Protein AF-A0A4D4N513-F1 (afdb_monomer)

Organism: Streptomyces avermitilis (NCBI:txid33903)

Radius of gyration: 23.72 Å; Cα contacts (8 Å, |Δi|>4): 296; chains: 1; bounding box: 70×49×82 Å

Structure (mmCIF, N/CA/C/O backbone):
data_AF-A0A4D4N513-F1
#
_entry.id   AF-A0A4D4N513-F1
#
loop_
_atom_site.group_PDB
_atom_site.id
_atom_site.type_symbol
_atom_site.label_atom_id
_atom_site.label_alt_id
_atom_site.label_comp_id
_atom_site.label_asym_id
_atom_site.label_entity_id
_atom_site.label_seq_id
_atom_site.pdbx_PDB_ins_code
_atom_site.Cartn_x
_atom_site.Cartn_y
_atom_site.Cartn_z
_atom_site.occupancy
_atom_site.B_iso_or_equiv
_atom_site.auth_seq_id
_atom_site.auth_comp_id
_atom_site.auth_asym_id
_atom_site.auth_atom_id
_atom_site.pdbx_PDB_model_num
ATOM 1 N N . MET A 1 1 ? 12.713 11.575 -14.117 1.00 61.62 1 MET A N 1
ATOM 2 C CA . MET A 1 1 ? 11.551 11.572 -15.027 1.00 61.62 1 MET A CA 1
ATOM 3 C C . MET A 1 1 ? 10.649 10.422 -14.621 1.00 61.62 1 MET A C 1
ATOM 5 O O . MET A 1 1 ? 11.176 9.344 -14.375 1.00 61.62 1 MET A O 1
ATOM 9 N N . HIS A 1 2 ? 9.343 10.652 -14.487 1.00 69.00 2 HIS A N 1
ATOM 10 C CA . HIS A 1 2 ? 8.365 9.600 -14.200 1.00 69.00 2 HIS A CA 1
ATOM 11 C C . HIS A 1 2 ? 7.423 9.494 -15.403 1.00 69.00 2 HIS A C 1
ATOM 13 O O . HIS A 1 2 ? 6.845 10.519 -15.763 1.00 69.00 2 HIS A O 1
ATOM 19 N N . PRO A 1 3 ? 7.273 8.313 -16.031 1.00 71.69 3 PRO A N 1
ATOM 20 C CA . PRO A 1 3 ? 6.358 8.159 -17.161 1.00 71.69 3 PRO A CA 1
ATOM 21 C C . PRO A 1 3 ? 4.890 8.338 -16.754 1.00 71.69 3 PRO A C 1
ATOM 23 O O . PRO A 1 3 ? 4.077 8.758 -17.566 1.00 71.69 3 PRO A O 1
ATOM 26 N N . THR A 1 4 ? 4.565 8.085 -15.482 1.00 72.88 4 THR A N 1
ATOM 27 C CA . THR A 1 4 ? 3.238 8.307 -14.904 1.00 72.88 4 THR A CA 1
ATOM 28 C C . THR A 1 4 ? 3.279 9.420 -13.855 1.00 72.88 4 THR A C 1
ATOM 30 O O . THR A 1 4 ? 4.182 9.489 -13.020 1.00 72.88 4 THR A O 1
ATOM 33 N N . SER A 1 5 ? 2.281 10.309 -13.875 1.00 73.12 5 SER A N 1
ATOM 34 C CA . SER A 1 5 ? 2.049 11.309 -12.816 1.00 73.12 5 SER A CA 1
ATOM 35 C C . SER A 1 5 ? 0.962 10.892 -11.822 1.00 73.12 5 SER A C 1
ATOM 37 O O . SER A 1 5 ? 0.866 11.474 -10.735 1.00 73.12 5 SER A O 1
ATOM 39 N N . GLU A 1 6 ? 0.153 9.907 -12.217 1.00 78.31 6 GLU A N 1
ATOM 40 C CA . GLU A 1 6 ? -0.975 9.354 -11.471 1.00 78.31 6 GLU A CA 1
ATOM 41 C C . GLU A 1 6 ? -0.554 8.146 -10.623 1.00 78.31 6 GLU A C 1
ATOM 43 O O . GLU A 1 6 ? 0.308 7.373 -11.051 1.00 78.31 6 GLU A O 1
ATOM 48 N N . PRO A 1 7 ? -1.202 7.916 -9.465 1.00 78.38 7 PRO A N 1
ATOM 49 C CA . PRO A 1 7 ? -0.880 6.820 -8.558 1.00 78.38 7 PRO A CA 1
ATOM 50 C C . PRO A 1 7 ? -1.462 5.495 -9.079 1.00 78.38 7 PRO A C 1
ATOM 52 O O . PRO A 1 7 ? -2.389 4.932 -8.496 1.00 78.38 7 PRO A O 1
ATOM 55 N N . ARG A 1 8 ? -0.928 5.002 -10.200 1.00 86.62 8 ARG A N 1
ATOM 56 C CA . ARG A 1 8 ? -1.271 3.713 -10.819 1.00 86.62 8 ARG A CA 1
ATOM 57 C C . ARG A 1 8 ? -0.030 2.977 -11.317 1.00 86.62 8 ARG A C 1
ATOM 59 O O . ARG A 1 8 ? 1.062 3.537 -11.362 1.00 86.62 8 ARG A O 1
ATOM 66 N N . LEU A 1 9 ? -0.222 1.718 -11.702 1.00 87.38 9 LEU A N 1
ATOM 67 C CA . LEU A 1 9 ? 0.816 0.937 -12.365 1.00 87.38 9 LEU A CA 1
ATOM 68 C C . LEU A 1 9 ? 1.189 1.569 -13.712 1.00 87.38 9 LEU A C 1
ATOM 70 O O . LEU A 1 9 ? 0.326 2.078 -14.435 1.00 87.38 9 LEU A O 1
ATOM 74 N N . LEU A 1 10 ? 2.488 1.522 -14.001 1.00 90.44 10 LEU A N 1
ATOM 75 C CA . LEU A 1 10 ? 3.066 1.852 -15.296 1.00 90.44 10 LEU A CA 1
ATOM 76 C C . LEU A 1 10 ? 2.712 0.754 -16.300 1.00 90.44 10 LEU A C 1
ATOM 78 O O . LEU A 1 10 ? 2.885 -0.427 -15.985 1.00 90.44 10 LEU A O 1
ATOM 82 N N . ASP A 1 11 ? 2.258 1.136 -17.491 1.00 91.62 11 ASP A N 1
ATOM 83 C CA . ASP A 1 11 ? 1.985 0.186 -18.567 1.00 91.62 11 ASP A CA 1
ATOM 84 C C . ASP A 1 11 ? 3.122 0.107 -19.604 1.00 91.62 11 ASP A C 1
ATOM 86 O O . ASP A 1 11 ? 4.044 0.926 -19.644 1.00 91.62 11 ASP A O 1
ATOM 90 N N . ALA A 1 12 ? 3.099 -0.949 -20.420 1.00 93.94 12 ALA A N 1
ATOM 91 C CA . ALA A 1 12 ? 4.147 -1.210 -21.402 1.00 93.94 12 ALA A CA 1
ATOM 92 C C . ALA A 1 12 ? 4.140 -0.201 -22.563 1.00 93.94 12 ALA A C 1
ATOM 94 O O . ALA A 1 12 ? 5.200 0.113 -23.105 1.00 93.94 12 ALA A O 1
ATOM 95 N N . ASP A 1 13 ? 2.973 0.317 -22.944 1.00 93.75 13 ASP A N 1
ATOM 96 C CA . ASP A 1 13 ? 2.854 1.252 -24.061 1.00 93.75 13 ASP A CA 1
ATOM 97 C C . ASP A 1 13 ? 3.362 2.641 -23.669 1.00 93.75 13 ASP A C 1
ATOM 99 O O . ASP A 1 13 ? 4.022 3.289 -24.481 1.00 93.75 13 ASP A O 1
ATOM 103 N N . GLU A 1 14 ? 3.175 3.056 -22.418 1.00 92.75 14 GLU A N 1
ATOM 104 C CA . GLU A 1 14 ? 3.805 4.244 -21.839 1.00 92.75 14 GLU A CA 1
ATOM 105 C C . GLU A 1 14 ? 5.327 4.148 -21.891 1.00 92.75 14 GLU A C 1
ATOM 107 O O . GLU A 1 14 ? 5.991 5.113 -22.262 1.00 92.75 14 GLU A O 1
ATOM 112 N N . VAL A 1 15 ? 5.897 2.978 -21.588 1.00 94.00 15 VAL A N 1
ATOM 113 C CA . VAL A 1 15 ? 7.344 2.758 -21.709 1.00 94.00 15 VAL A CA 1
ATOM 114 C C . VAL A 1 15 ? 7.787 2.830 -23.166 1.00 94.00 15 VAL A C 1
ATOM 116 O O . VAL A 1 15 ? 8.784 3.490 -23.451 1.00 94.00 15 VAL A O 1
ATOM 119 N N . ARG A 1 16 ? 7.062 2.211 -24.107 1.00 93.62 16 ARG A N 1
ATOM 120 C CA . ARG A 1 16 ? 7.403 2.251 -25.543 1.00 93.62 16 ARG A CA 1
ATOM 121 C C . ARG A 1 16 ? 7.359 3.655 -26.124 1.00 93.62 16 ARG A C 1
ATOM 123 O O . ARG A 1 16 ? 8.258 4.024 -26.871 1.00 93.62 16 ARG A O 1
ATOM 130 N N . HIS A 1 17 ? 6.351 4.435 -25.752 1.00 92.00 17 HIS A N 1
ATOM 131 C CA . HIS A 1 17 ? 6.075 5.740 -26.349 1.00 92.00 17 HIS A CA 1
ATOM 132 C C . HIS A 1 17 ? 6.566 6.918 -25.500 1.00 92.00 17 HIS A C 1
ATOM 134 O O . HIS A 1 17 ? 6.299 8.064 -25.850 1.00 92.00 17 HIS A O 1
ATOM 140 N N . PHE A 1 18 ? 7.305 6.669 -24.411 1.00 92.69 18 PHE A N 1
ATOM 141 C CA . PHE A 1 18 ? 7.893 7.737 -23.606 1.00 92.69 18 PHE A CA 1
ATOM 142 C C . PHE A 1 18 ? 8.824 8.613 -24.457 1.00 92.69 18 PHE A C 1
ATOM 144 O O . PHE A 1 18 ? 9.759 8.097 -25.079 1.00 92.69 18 PHE A O 1
ATOM 151 N N . GLU A 1 19 ? 8.558 9.918 -24.486 1.00 89.31 19 GLU A N 1
ATOM 152 C CA . GLU A 1 19 ? 9.153 10.856 -25.449 1.00 89.31 19 GLU A CA 1
ATOM 153 C C . GLU A 1 19 ? 10.672 11.004 -25.291 1.00 89.31 19 GLU A C 1
ATOM 155 O O . GLU A 1 19 ? 11.395 11.134 -26.278 1.00 89.31 19 GLU A O 1
ATOM 160 N N . GLU A 1 20 ? 11.176 10.951 -24.056 1.00 88.44 20 GLU A N 1
ATOM 161 C CA . GLU A 1 20 ? 12.595 11.154 -23.768 1.00 88.44 20 GLU A CA 1
ATOM 162 C C . GLU A 1 20 ? 13.390 9.834 -23.744 1.00 88.44 20 GLU A C 1
ATOM 164 O O . GLU A 1 20 ? 12.892 8.799 -23.286 1.00 88.44 20 GLU A O 1
ATOM 169 N N . PRO A 1 21 ? 14.658 9.833 -24.196 1.00 88.56 21 PRO A N 1
ATOM 170 C CA . PRO A 1 21 ? 15.533 8.673 -24.066 1.00 88.56 21 PRO A CA 1
ATOM 171 C C . PRO A 1 21 ? 15.930 8.432 -22.600 1.00 88.56 21 PR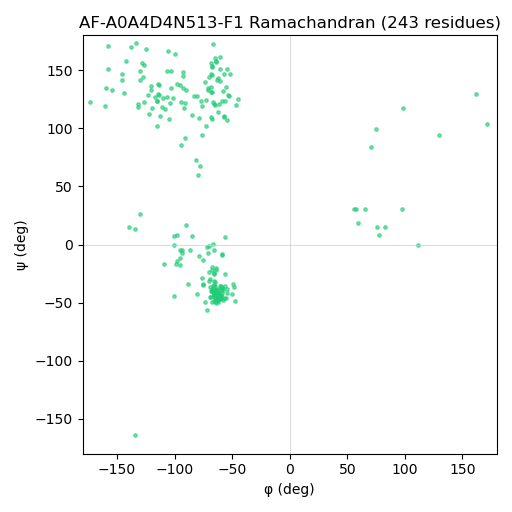O A C 1
ATOM 173 O O . PRO A 1 21 ? 16.185 9.368 -21.844 1.00 88.56 21 PRO A O 1
ATOM 176 N N . PHE A 1 22 ? 16.048 7.164 -22.201 1.00 92.00 22 PHE A N 1
ATOM 177 C CA . PHE A 1 22 ? 16.514 6.768 -20.869 1.00 92.00 22 PHE A CA 1
ATOM 178 C C . PHE A 1 22 ? 17.319 5.465 -20.935 1.00 92.00 22 PHE A C 1
ATOM 180 O O . PHE A 1 22 ? 17.023 4.598 -21.748 1.00 92.00 22 PHE A O 1
ATOM 187 N N . GLY A 1 23 ? 18.329 5.329 -20.067 1.00 92.56 23 GLY A N 1
ATOM 188 C CA . GLY A 1 23 ? 19.190 4.135 -20.006 1.00 92.56 23 GLY A CA 1
ATOM 189 C C . GLY A 1 23 ? 18.770 3.090 -18.967 1.00 92.56 23 GLY A C 1
ATOM 190 O O . GLY A 1 23 ? 19.186 1.939 -19.059 1.00 92.56 23 GLY A O 1
ATOM 191 N N . THR A 1 24 ? 17.935 3.468 -17.992 1.00 93.94 24 THR A N 1
ATOM 192 C CA . THR A 1 24 ? 17.438 2.561 -16.947 1.00 93.94 24 THR A CA 1
ATOM 193 C C . THR A 1 24 ? 15.992 2.894 -16.590 1.00 93.94 24 THR A C 1
ATOM 195 O O . THR A 1 24 ? 15.683 4.044 -16.279 1.00 93.94 24 THR A O 1
ATOM 198 N N . LEU A 1 25 ? 15.127 1.881 -16.570 1.00 92.62 25 LEU A N 1
ATOM 199 C CA . LEU A 1 25 ? 13.786 1.921 -15.996 1.00 92.62 25 LEU A CA 1
ATOM 200 C C . LEU A 1 25 ? 13.830 1.399 -14.553 1.00 92.62 25 LEU A C 1
ATOM 202 O O . LEU A 1 25 ? 14.246 0.267 -14.318 1.00 92.62 25 LEU A O 1
ATOM 206 N N . MET A 1 26 ? 13.384 2.204 -13.588 1.00 91.81 26 MET A N 1
ATOM 207 C CA . MET A 1 26 ? 13.245 1.786 -12.190 1.00 91.81 26 MET A CA 1
ATOM 208 C C . MET A 1 26 ? 11.783 1.462 -11.869 1.00 91.81 26 MET A C 1
ATOM 210 O O . MET A 1 26 ? 10.912 2.304 -12.077 1.00 91.81 26 MET A O 1
ATOM 214 N N . LEU A 1 27 ? 11.527 0.264 -11.344 1.00 88.81 27 LEU A N 1
ATOM 215 C CA . LEU A 1 27 ? 10.198 -0.225 -10.973 1.00 88.81 27 LEU A CA 1
ATOM 216 C C . LEU A 1 27 ? 10.152 -0.536 -9.477 1.00 88.81 27 LEU A C 1
ATOM 218 O O . LEU A 1 27 ? 10.864 -1.417 -9.002 1.00 88.81 27 LEU A O 1
ATOM 222 N N . GLU A 1 28 ? 9.299 0.165 -8.736 1.00 87.38 28 GLU A N 1
ATOM 223 C CA . GLU A 1 28 ? 9.013 -0.150 -7.335 1.00 87.38 28 GLU A CA 1
ATOM 224 C C . GLU A 1 28 ? 8.009 -1.308 -7.257 1.00 87.38 28 GLU A C 1
ATOM 226 O O . GLU A 1 28 ? 6.950 -1.244 -7.884 1.00 87.38 28 GLU A O 1
ATOM 231 N N . LEU A 1 29 ? 8.321 -2.359 -6.489 1.00 83.38 29 LEU A N 1
ATOM 232 C CA . LEU A 1 29 ? 7.455 -3.533 -6.345 1.00 83.38 29 LEU A CA 1
ATOM 233 C C . LEU A 1 29 ? 7.255 -3.941 -4.870 1.00 83.38 29 LEU A C 1
ATOM 235 O O . LEU A 1 29 ? 8.212 -4.362 -4.216 1.00 83.38 29 LEU A O 1
ATOM 239 N N . PRO A 1 30 ? 6.010 -3.916 -4.356 1.00 83.75 30 PRO A N 1
ATOM 240 C CA . PRO A 1 30 ? 4.854 -3.191 -4.894 1.00 83.75 30 PRO A CA 1
ATOM 241 C C . PRO A 1 30 ? 5.036 -1.663 -4.753 1.00 83.75 30 PRO A C 1
ATOM 243 O O . PRO A 1 30 ? 5.602 -1.212 -3.752 1.00 83.75 30 PRO A O 1
ATOM 246 N N . PRO A 1 31 ? 4.518 -0.848 -5.689 1.00 86.38 31 PRO A N 1
ATOM 247 C CA . PRO A 1 31 ? 4.596 0.599 -5.590 1.00 86.38 31 PRO A CA 1
ATOM 248 C C . PRO A 1 31 ? 3.749 1.116 -4.427 1.00 86.38 31 PRO A C 1
ATOM 250 O O . PRO A 1 31 ? 2.573 0.766 -4.271 1.00 86.38 31 PRO A O 1
ATOM 253 N N . ARG A 1 32 ? 4.341 1.979 -3.605 1.00 86.19 32 ARG A N 1
ATOM 254 C CA . ARG A 1 32 ? 3.696 2.533 -2.414 1.00 86.19 32 ARG A CA 1
ATOM 255 C C . ARG A 1 32 ? 2.556 3.490 -2.746 1.00 86.19 32 ARG A C 1
ATOM 257 O O . ARG A 1 32 ? 1.504 3.401 -2.118 1.00 86.19 32 ARG A O 1
ATOM 264 N N . GLU A 1 33 ? 2.757 4.405 -3.697 1.00 86.06 33 GLU A N 1
ATOM 265 C CA . GLU A 1 33 ? 1.799 5.486 -4.001 1.00 86.06 33 GLU A CA 1
ATOM 266 C C . GLU A 1 33 ? 0.415 4.949 -4.427 1.00 86.06 33 GLU A C 1
ATOM 268 O O . GLU A 1 33 ? -0.577 5.378 -3.832 1.00 86.06 33 GLU A O 1
ATOM 273 N N . PRO A 1 34 ? 0.308 3.950 -5.330 1.00 86.38 34 PRO A N 1
ATOM 274 C CA . PRO A 1 34 ? -0.974 3.358 -5.725 1.00 86.38 34 PRO A CA 1
ATOM 275 C C . PRO A 1 34 ? -1.631 2.475 -4.650 1.00 86.38 34 PRO A C 1
ATOM 277 O O . PRO A 1 34 ? -2.722 1.954 -4.873 1.00 86.38 34 PRO A O 1
ATOM 280 N N . GLY A 1 35 ? -0.987 2.277 -3.493 1.00 86.56 35 GLY A N 1
ATOM 281 C CA . GLY A 1 35 ? -1.509 1.456 -2.399 1.00 86.56 35 GLY A CA 1
ATOM 282 C C . GLY A 1 35 ? -0.983 0.030 -2.356 1.00 86.56 35 GLY A C 1
ATOM 283 O O . GLY A 1 35 ? -1.676 -0.852 -1.871 1.00 86.56 35 GLY A O 1
ATOM 284 N N . PHE A 1 36 ? 0.246 -0.206 -2.812 1.00 88.44 36 PHE A N 1
ATOM 285 C CA . PHE A 1 36 ? 0.875 -1.530 -2.813 1.00 88.44 36 PHE A CA 1
ATOM 286 C C . PHE A 1 36 ? 0.188 -2.550 -3.743 1.00 88.44 36 PHE A C 1
ATOM 288 O O . PHE A 1 36 ? 0.201 -3.753 -3.483 1.00 88.44 36 PHE A O 1
ATOM 295 N N . VAL A 1 37 ? -0.404 -2.082 -4.845 1.00 86.50 37 VAL A N 1
ATOM 296 C CA . VAL A 1 37 ? -0.990 -2.956 -5.874 1.00 86.50 37 VAL A CA 1
ATOM 297 C C . VAL A 1 37 ? 0.106 -3.683 -6.654 1.00 86.50 37 VAL A C 1
ATOM 299 O O . VAL A 1 37 ? 1.089 -3.073 -7.062 1.00 86.50 37 VAL A O 1
ATOM 302 N N . LEU A 1 38 ? -0.053 -4.986 -6.874 1.00 84.56 38 LEU A N 1
ATOM 303 C CA . LEU A 1 38 ? 0.888 -5.778 -7.665 1.00 84.56 38 LEU A CA 1
ATOM 304 C C . LEU A 1 38 ? 0.415 -5.886 -9.122 1.00 84.56 38 LEU A C 1
ATOM 306 O O . LEU A 1 38 ? -0.772 -6.140 -9.335 1.00 84.56 38 LEU A O 1
ATOM 310 N N . PRO A 1 39 ? 1.316 -5.742 -10.113 1.00 85.44 39 PRO A N 1
ATOM 311 C CA . PRO A 1 39 ? 1.008 -6.123 -11.483 1.00 85.44 39 PRO A CA 1
ATOM 312 C C . PRO A 1 39 ? 0.849 -7.642 -11.578 1.00 85.44 39 PRO A C 1
ATOM 314 O O . PRO A 1 39 ? 1.469 -8.407 -10.829 1.00 85.44 39 PRO A O 1
ATOM 317 N N . THR A 1 40 ? 0.073 -8.101 -12.552 1.00 86.62 40 THR A N 1
ATOM 318 C CA . THR A 1 40 ? 0.135 -9.503 -12.966 1.00 86.62 40 THR A CA 1
ATOM 319 C C . THR A 1 40 ? 1.514 -9.816 -13.551 1.00 86.62 40 THR A C 1
ATOM 321 O O . THR A 1 40 ? 2.212 -8.936 -14.061 1.00 86.62 40 THR A O 1
ATOM 324 N N . TRP A 1 41 ? 1.903 -11.096 -13.543 1.00 84.75 41 TRP A N 1
ATOM 325 C CA . TRP A 1 41 ? 3.161 -11.521 -14.168 1.00 84.75 41 TRP A CA 1
ATOM 326 C C . TRP A 1 41 ? 3.248 -11.084 -15.635 1.00 84.75 41 TRP A C 1
ATOM 328 O O . TRP A 1 41 ? 4.278 -10.574 -16.060 1.00 84.75 41 TRP A O 1
ATOM 338 N N . LYS A 1 42 ? 2.141 -11.215 -16.379 1.00 86.94 42 LYS A N 1
ATOM 339 C CA . LYS A 1 42 ? 2.043 -10.826 -17.791 1.00 86.94 42 LYS A CA 1
ATOM 340 C C . LYS A 1 42 ? 2.283 -9.326 -18.000 1.00 86.94 42 LYS A C 1
ATOM 342 O O . LYS A 1 42 ? 3.008 -8.954 -18.918 1.00 86.94 42 LYS A O 1
ATOM 347 N N . GLU A 1 43 ? 1.675 -8.475 -17.174 1.00 88.00 43 GLU A N 1
ATOM 348 C CA . GLU A 1 43 ? 1.867 -7.019 -17.244 1.00 88.00 43 GLU A CA 1
ATOM 349 C C . GLU A 1 43 ? 3.310 -6.639 -16.909 1.00 88.00 43 GLU A C 1
ATOM 351 O O . GLU A 1 43 ? 3.931 -5.873 -17.643 1.00 88.00 43 GLU A O 1
ATOM 356 N N . LEU A 1 44 ? 3.877 -7.234 -15.855 1.00 88.31 44 LEU A N 1
ATOM 357 C CA . LEU A 1 44 ? 5.261 -6.989 -15.461 1.00 88.31 44 LEU A CA 1
ATOM 358 C C . LEU A 1 44 ? 6.243 -7.382 -16.571 1.00 88.31 44 LEU A C 1
ATOM 360 O O . LEU A 1 44 ? 7.141 -6.608 -16.902 1.00 88.31 44 LEU A O 1
ATOM 364 N N . THR A 1 45 ? 6.070 -8.564 -17.172 1.00 90.00 45 THR A N 1
ATOM 365 C CA . THR A 1 45 ? 6.925 -9.003 -18.281 1.00 90.00 45 THR A CA 1
ATOM 366 C C . THR A 1 45 ? 6.782 -8.099 -19.498 1.00 90.00 45 THR A C 1
ATOM 368 O O . THR A 1 45 ? 7.797 -7.771 -20.100 1.00 90.00 45 THR A O 1
ATOM 371 N N . ALA A 1 46 ? 5.573 -7.622 -19.812 1.00 94.00 46 ALA A N 1
ATOM 372 C CA . ALA A 1 46 ? 5.356 -6.705 -20.930 1.00 94.00 46 ALA A CA 1
ATOM 373 C C . ALA A 1 46 ? 6.077 -5.358 -20.732 1.00 94.00 46 ALA A C 1
ATOM 375 O O . ALA A 1 46 ? 6.658 -4.827 -21.676 1.00 94.00 46 ALA A O 1
ATOM 376 N N . VAL A 1 47 ? 6.094 -4.821 -19.506 1.00 94.56 47 VAL A N 1
ATOM 377 C CA . VAL A 1 47 ? 6.846 -3.597 -19.166 1.00 94.56 47 VAL A CA 1
ATOM 378 C C . VAL A 1 47 ? 8.357 -3.820 -19.291 1.00 94.56 47 VAL A C 1
ATOM 380 O O . VAL A 1 47 ? 9.072 -2.978 -19.835 1.00 94.56 47 VAL A O 1
ATOM 383 N N . VAL A 1 48 ? 8.859 -4.967 -18.820 1.00 93.88 48 VAL A N 1
ATOM 384 C CA . VAL A 1 48 ? 10.282 -5.331 -18.948 1.00 93.88 48 VAL A CA 1
ATOM 385 C C . VAL A 1 48 ? 10.682 -5.504 -20.416 1.00 93.88 48 VAL A C 1
ATOM 387 O O . VAL A 1 48 ? 11.762 -5.067 -20.809 1.00 93.88 48 VAL A O 1
ATOM 390 N N . GLU A 1 49 ? 9.830 -6.123 -21.231 1.00 95.69 49 GLU A N 1
ATOM 391 C CA . GLU A 1 49 ? 10.034 -6.259 -22.677 1.00 95.69 49 GLU A CA 1
ATOM 392 C C . GLU A 1 49 ? 10.073 -4.891 -23.364 1.00 95.69 49 GLU A C 1
ATOM 394 O O . GLU A 1 49 ? 11.031 -4.613 -24.080 1.00 95.69 49 GLU A O 1
ATOM 399 N N . ALA A 1 50 ? 9.132 -3.996 -23.055 1.00 95.94 50 ALA A N 1
ATOM 400 C CA . ALA A 1 50 ? 9.121 -2.629 -23.579 1.00 95.94 50 ALA A CA 1
ATOM 401 C C . ALA A 1 50 ? 10.391 -1.832 -23.220 1.00 95.94 50 ALA A C 1
ATOM 403 O O . ALA A 1 50 ? 10.901 -1.069 -24.038 1.00 95.94 50 ALA A O 1
ATOM 404 N N . ALA A 1 51 ? 10.941 -2.018 -22.016 1.00 94.56 51 ALA A N 1
ATOM 405 C CA . ALA A 1 51 ? 12.211 -1.394 -21.636 1.00 94.56 51 ALA A CA 1
ATOM 406 C C . ALA A 1 51 ? 13.394 -1.960 -22.442 1.00 94.56 51 ALA A C 1
ATOM 408 O O . ALA A 1 51 ? 14.259 -1.207 -22.890 1.00 94.56 51 ALA A O 1
ATOM 409 N N . ARG A 1 52 ? 13.408 -3.278 -22.677 1.00 93.75 52 ARG A N 1
ATOM 410 C CA . ARG A 1 52 ? 14.440 -3.952 -23.483 1.00 93.75 52 ARG A CA 1
ATOM 411 C C . ARG A 1 52 ? 14.382 -3.570 -24.959 1.00 93.75 52 ARG A C 1
ATOM 413 O O . ARG A 1 52 ? 15.433 -3.394 -25.561 1.00 93.75 52 ARG A O 1
ATOM 420 N N . GLU A 1 53 ? 13.188 -3.403 -25.529 1.00 95.56 53 GLU A N 1
ATOM 421 C CA . GLU A 1 53 ? 12.988 -2.886 -26.896 1.00 95.56 53 GLU A CA 1
ATOM 422 C C . GLU A 1 53 ? 13.649 -1.507 -27.090 1.00 95.56 53 GLU A C 1
ATOM 424 O O . GLU A 1 53 ? 14.030 -1.152 -28.205 1.00 95.56 53 GLU A O 1
ATOM 429 N N . ARG A 1 54 ? 13.830 -0.752 -25.999 1.00 93.31 54 ARG A N 1
ATOM 430 C CA . ARG A 1 54 ? 14.480 0.566 -25.962 1.00 93.31 54 ARG A CA 1
ATOM 431 C C . ARG A 1 54 ? 15.951 0.533 -25.535 1.00 93.31 54 ARG A C 1
ATOM 433 O O . ARG A 1 54 ? 16.521 1.596 -25.313 1.00 93.31 54 ARG A O 1
ATOM 440 N N . ASP A 1 55 ? 16.548 -0.652 -25.400 1.00 94.50 55 ASP A N 1
ATOM 441 C CA . ASP A 1 55 ? 17.919 -0.848 -24.902 1.00 94.50 55 ASP A CA 1
ATOM 442 C C . ASP A 1 55 ? 18.155 -0.255 -23.493 1.00 94.50 55 ASP A C 1
ATOM 444 O O . ASP A 1 55 ? 19.250 0.185 -23.144 1.00 94.50 55 ASP A O 1
ATOM 448 N N . ALA A 1 56 ? 17.109 -0.231 -22.655 1.00 94.31 56 ALA A N 1
ATOM 449 C CA . ALA A 1 56 ? 17.189 0.242 -21.277 1.00 94.31 56 ALA A CA 1
ATOM 450 C C . ALA A 1 56 ? 17.338 -0.923 -20.283 1.00 94.31 56 ALA A C 1
ATOM 452 O O . ALA A 1 56 ? 16.640 -1.939 -20.361 1.00 94.31 56 ALA A O 1
ATOM 453 N N . GLY A 1 57 ? 18.207 -0.755 -19.282 1.00 92.94 57 GLY A N 1
ATOM 454 C CA . GLY A 1 57 ? 18.273 -1.655 -18.130 1.00 92.94 57 GLY A CA 1
ATOM 455 C C . GLY A 1 57 ? 17.011 -1.555 -17.266 1.00 92.94 57 GLY A C 1
ATOM 456 O O . GLY A 1 57 ? 16.380 -0.505 -17.209 1.00 92.94 57 GLY A O 1
ATOM 457 N N . VAL A 1 58 ? 16.645 -2.620 -16.548 1.00 91.50 58 VAL A N 1
ATOM 458 C CA . VAL A 1 58 ? 15.529 -2.588 -15.584 1.00 91.50 58 VAL A CA 1
ATOM 459 C C . VAL A 1 58 ? 16.065 -2.807 -14.176 1.00 91.50 58 VAL A C 1
ATOM 461 O O . VAL A 1 58 ? 16.707 -3.820 -13.900 1.00 91.50 58 VAL A O 1
ATOM 464 N N . HIS A 1 59 ? 15.791 -1.860 -13.283 1.00 88.19 59 HIS A N 1
ATOM 465 C CA . HIS A 1 59 ? 16.095 -1.954 -11.863 1.00 88.19 59 HIS A CA 1
ATOM 466 C C . HIS A 1 59 ? 14.802 -2.101 -11.064 1.00 88.19 59 HIS A C 1
ATOM 468 O O . HIS A 1 59 ? 13.905 -1.269 -11.170 1.00 88.19 59 HIS A O 1
ATOM 474 N N . PHE A 1 60 ? 14.715 -3.138 -10.236 1.00 83.38 60 PHE A N 1
ATOM 475 C CA . PHE A 1 60 ? 13.619 -3.284 -9.286 1.00 83.38 60 PHE A CA 1
ATOM 476 C C . PHE A 1 60 ? 14.006 -2.658 -7.950 1.00 83.38 60 PHE A C 1
ATOM 478 O O . PHE A 1 60 ? 14.923 -3.147 -7.287 1.00 83.38 60 PHE A O 1
ATOM 485 N N . ASP A 1 61 ? 13.278 -1.623 -7.532 1.00 82.31 61 ASP A N 1
ATOM 486 C CA . ASP A 1 61 ? 13.300 -1.197 -6.137 1.00 82.31 61 ASP A CA 1
ATOM 487 C C . ASP A 1 61 ? 12.461 -2.189 -5.325 1.00 82.31 61 ASP A C 1
ATOM 489 O O . ASP A 1 61 ? 11.231 -2.122 -5.244 1.00 82.31 61 ASP A O 1
ATOM 493 N N . GLY A 1 62 ? 13.175 -3.164 -4.767 1.00 66.25 62 GLY A N 1
ATOM 494 C CA . GLY A 1 62 ? 12.627 -4.221 -3.935 1.00 66.25 62 GLY A CA 1
ATOM 495 C C . GLY A 1 62 ? 12.584 -3.873 -2.452 1.00 66.25 62 GLY A C 1
ATOM 496 O O . GLY A 1 62 ? 12.447 -4.805 -1.658 1.00 66.25 62 GLY A O 1
ATOM 497 N N . THR A 1 63 ? 12.704 -2.594 -2.048 1.00 66.94 63 THR A N 1
ATOM 498 C CA . THR A 1 63 ? 12.617 -2.220 -0.619 1.00 66.94 63 THR A CA 1
ATOM 499 C C . THR A 1 63 ? 11.409 -2.859 0.052 1.00 66.94 63 THR A C 1
ATOM 501 O O . THR A 1 63 ? 11.545 -3.344 1.171 1.00 66.94 63 THR A O 1
ATOM 504 N N . ARG A 1 64 ? 10.291 -2.957 -0.685 1.00 70.62 64 ARG A N 1
ATOM 505 C CA . ARG A 1 64 ? 8.977 -3.449 -0.241 1.00 70.62 64 ARG A CA 1
ATOM 506 C C . ARG A 1 64 ? 8.691 -4.912 -0.533 1.00 70.62 64 ARG A C 1
ATOM 508 O O . ARG A 1 64 ? 7.667 -5.412 -0.068 1.00 70.62 64 ARG A O 1
ATOM 515 N N . LEU A 1 65 ? 9.586 -5.601 -1.235 1.00 58.84 65 LEU A N 1
ATOM 516 C CA . LEU A 1 65 ? 9.380 -6.985 -1.660 1.00 58.84 65 LEU A CA 1
ATOM 517 C C . LEU A 1 65 ? 9.280 -7.948 -0.456 1.00 58.84 65 LEU A C 1
ATOM 519 O O . LEU A 1 65 ? 8.702 -9.023 -0.578 1.00 58.84 65 LEU A O 1
ATOM 523 N N . TRP A 1 66 ? 9.785 -7.533 0.719 1.00 55.78 66 TRP A N 1
ATOM 524 C CA . TRP A 1 66 ? 9.973 -8.393 1.897 1.00 55.78 66 TRP A CA 1
ATOM 525 C C . TRP A 1 66 ? 9.617 -7.750 3.260 1.00 55.78 66 TRP A C 1
ATOM 527 O O . TRP A 1 66 ? 10.104 -8.210 4.291 1.00 55.78 66 TRP A O 1
ATOM 537 N N . GLU A 1 67 ? 8.895 -6.625 3.306 1.00 57.84 67 GLU A N 1
ATOM 538 C CA . GLU A 1 67 ? 8.955 -5.739 4.490 1.00 57.84 67 GLU A CA 1
ATOM 539 C C . GLU A 1 67 ? 8.351 -6.253 5.821 1.00 57.84 67 GLU A C 1
ATOM 541 O O . GLU A 1 67 ? 7.511 -7.144 5.868 1.00 57.84 67 GLU A O 1
ATOM 546 N N . ARG A 1 68 ? 8.869 -5.652 6.914 1.00 42.62 68 ARG A N 1
ATOM 547 C CA . ARG A 1 68 ? 8.865 -6.082 8.331 1.00 42.62 68 ARG A CA 1
ATOM 548 C C . ARG A 1 68 ? 7.884 -5.313 9.253 1.00 42.62 68 ARG A C 1
ATOM 550 O O . ARG A 1 68 ? 7.466 -4.205 8.908 1.00 42.62 68 ARG A O 1
ATOM 557 N N . PRO A 1 69 ? 7.619 -5.816 10.486 1.00 38.69 69 PRO A N 1
ATOM 558 C CA . PRO A 1 69 ? 6.995 -5.057 11.582 1.00 38.69 69 PRO A CA 1
ATOM 559 C C . PRO A 1 69 ? 7.791 -3.816 12.038 1.00 38.69 69 PRO A C 1
ATOM 561 O O . PRO A 1 69 ? 9.022 -3.757 11.971 1.00 38.69 69 PRO A O 1
ATOM 564 N N . ARG A 1 70 ? 7.048 -2.814 12.535 1.00 41.03 70 ARG A N 1
ATOM 565 C CA . ARG A 1 70 ? 7.436 -1.401 12.747 1.00 41.03 70 ARG A CA 1
ATOM 566 C C . ARG A 1 70 ? 8.453 -1.112 13.867 1.00 41.03 70 ARG A C 1
ATOM 568 O O . ARG A 1 70 ? 8.849 0.038 14.031 1.00 41.03 70 ARG A O 1
ATOM 575 N N . THR A 1 71 ? 8.932 -2.097 14.616 1.00 33.81 71 THR A N 1
ATOM 576 C CA . THR A 1 71 ? 9.742 -1.873 15.833 1.00 33.81 71 THR A CA 1
ATOM 577 C C . THR A 1 71 ? 11.253 -1.674 15.616 1.00 33.81 71 THR A C 1
ATOM 579 O O . THR A 1 71 ? 11.989 -1.561 16.592 1.00 33.81 71 THR A O 1
ATOM 582 N N . TRP A 1 72 ? 11.756 -1.562 14.375 1.00 40.03 72 TRP A N 1
ATOM 583 C CA . TRP A 1 72 ? 13.212 -1.577 14.103 1.00 40.03 72 TRP A CA 1
ATOM 584 C C . TRP A 1 72 ? 13.784 -0.452 13.222 1.00 40.03 72 TRP A C 1
ATOM 586 O O . TRP A 1 72 ? 14.855 -0.628 12.641 1.00 40.03 72 TRP A O 1
ATOM 596 N N . GLY A 1 73 ? 13.151 0.725 13.175 1.00 37.31 73 GLY A N 1
ATOM 597 C CA . GLY A 1 73 ? 13.549 1.890 12.354 1.00 37.31 73 GLY A CA 1
ATOM 598 C C . GLY A 1 73 ? 14.977 2.458 12.523 1.00 37.31 73 GLY A C 1
ATOM 599 O O . GLY A 1 73 ? 15.287 3.477 11.921 1.00 37.31 73 GLY A O 1
ATOM 600 N N . VAL A 1 74 ? 15.861 1.815 13.292 1.00 39.47 74 VAL A N 1
ATOM 601 C CA . VAL A 1 74 ? 17.284 2.179 13.438 1.00 39.47 74 VAL A CA 1
ATOM 602 C C . VAL A 1 74 ? 18.231 1.164 12.766 1.00 39.47 74 VAL A C 1
ATOM 604 O O . VAL A 1 74 ? 19.380 1.489 12.499 1.00 39.47 74 VAL A O 1
ATOM 607 N N . LEU A 1 75 ? 17.788 -0.056 12.427 1.00 39.34 75 LEU A N 1
ATOM 608 C CA . LEU A 1 75 ? 18.710 -1.162 12.095 1.00 39.34 75 LEU A CA 1
ATOM 609 C C . LEU A 1 75 ? 19.050 -1.369 10.612 1.00 39.34 75 LEU A C 1
ATOM 611 O O . LEU A 1 75 ? 19.880 -2.223 10.316 1.00 39.34 75 LEU A O 1
ATOM 615 N N . LEU A 1 76 ? 18.438 -0.630 9.685 1.00 45.44 76 LEU A N 1
ATOM 616 C CA . LEU A 1 76 ? 18.748 -0.750 8.249 1.00 45.44 76 LEU A CA 1
ATOM 617 C C . LEU A 1 76 ? 19.682 0.348 7.733 1.00 45.44 76 LEU A C 1
ATOM 619 O O . LEU A 1 76 ? 20.041 0.339 6.559 1.00 45.44 76 LEU A O 1
ATOM 623 N N . SER A 1 77 ? 20.110 1.274 8.595 1.00 40.28 77 SER A N 1
ATOM 624 C CA . SER A 1 77 ? 21.190 2.177 8.216 1.00 40.28 77 SER A CA 1
ATOM 625 C C . SER A 1 77 ? 22.516 1.412 8.317 1.00 40.28 77 SER A C 1
ATOM 627 O O . SER A 1 77 ? 22.829 0.919 9.406 1.00 40.28 77 SER A O 1
ATOM 629 N N . PRO A 1 78 ? 23.332 1.327 7.247 1.00 46.03 78 PRO A N 1
ATOM 630 C CA . PRO A 1 78 ? 24.674 0.735 7.315 1.00 46.03 78 PRO A CA 1
ATOM 631 C C . PRO A 1 78 ? 25.592 1.441 8.332 1.00 46.03 78 PRO A C 1
ATOM 633 O O . PRO A 1 78 ? 26.664 0.939 8.651 1.00 46.03 78 PRO A O 1
ATOM 636 N N . ALA A 1 79 ? 25.153 2.577 8.885 1.00 52.53 79 ALA A N 1
ATOM 637 C CA . ALA A 1 79 ? 25.794 3.286 9.982 1.00 52.53 79 ALA A CA 1
ATOM 638 C C . ALA A 1 79 ? 25.694 2.584 11.356 1.00 52.53 79 ALA A C 1
ATOM 640 O O . ALA A 1 79 ? 26.321 3.052 12.305 1.00 52.53 79 ALA A O 1
ATOM 641 N N . VAL A 1 80 ? 24.925 1.492 11.500 1.00 52.72 80 VAL A N 1
ATOM 642 C CA . VAL A 1 80 ? 24.810 0.747 12.768 1.00 52.72 80 VAL A CA 1
ATOM 643 C C . VAL A 1 80 ? 25.617 -0.558 12.712 1.00 52.72 80 VAL A C 1
ATOM 645 O O . VAL A 1 80 ? 25.337 -1.412 11.864 1.00 52.72 80 VAL A O 1
ATOM 648 N N . PRO A 1 81 ? 26.583 -0.773 13.628 1.00 52.53 81 PRO A N 1
ATOM 649 C CA . PRO A 1 81 ? 27.311 -2.036 13.725 1.00 52.53 81 PRO A CA 1
ATOM 650 C C . PRO A 1 81 ? 26.363 -3.240 13.859 1.00 52.53 81 PRO A C 1
ATOM 652 O O . PRO A 1 81 ? 25.463 -3.244 14.700 1.00 52.53 81 PRO A O 1
ATOM 655 N N . GLY A 1 82 ? 26.550 -4.262 13.017 1.00 64.50 82 GLY A N 1
ATOM 656 C CA . GLY A 1 82 ? 25.711 -5.471 12.998 1.00 64.50 82 GLY A CA 1
ATOM 657 C C . GLY A 1 82 ? 24.339 -5.311 12.324 1.00 64.50 82 GLY A C 1
ATOM 658 O O . GLY A 1 82 ? 23.521 -6.228 12.388 1.00 64.50 82 GLY A O 1
ATOM 659 N N . GLY A 1 83 ? 24.061 -4.177 11.665 1.00 61.91 83 GLY A N 1
ATOM 660 C CA . GLY A 1 83 ? 22.785 -3.933 10.977 1.00 61.91 83 GLY A CA 1
ATOM 661 C C . GLY A 1 83 ? 22.457 -4.970 9.895 1.00 61.91 83 GLY A C 1
ATOM 662 O O . GLY A 1 83 ? 21.319 -5.425 9.815 1.00 61.91 83 GLY A O 1
ATOM 663 N N . VAL A 1 84 ? 23.459 -5.416 9.126 1.00 65.88 84 VAL A N 1
ATOM 664 C CA . VAL A 1 84 ? 23.286 -6.433 8.069 1.00 65.88 84 VAL A CA 1
ATOM 665 C C . VAL A 1 84 ? 22.902 -7.795 8.650 1.00 65.88 84 VAL A C 1
ATOM 667 O O . VAL A 1 84 ? 21.923 -8.386 8.213 1.00 65.88 84 VAL A O 1
ATOM 670 N N . GLU A 1 85 ? 23.607 -8.276 9.675 1.00 65.00 85 GLU A N 1
ATOM 671 C CA . GLU A 1 85 ? 23.309 -9.563 10.324 1.00 65.00 85 GLU A CA 1
ATOM 672 C C . GLU A 1 85 ? 21.909 -9.564 10.955 1.00 65.00 85 GLU A C 1
ATOM 674 O O . GLU A 1 85 ? 21.123 -10.491 10.763 1.00 65.00 85 GLU A O 1
ATOM 679 N N . ARG A 1 86 ? 21.539 -8.469 11.630 1.00 62.19 86 ARG A N 1
ATOM 680 C CA . ARG A 1 86 ? 20.188 -8.300 12.185 1.00 62.19 86 ARG A CA 1
ATOM 681 C C . ARG A 1 86 ? 19.112 -8.201 11.105 1.00 62.19 86 ARG A C 1
ATOM 683 O O . ARG A 1 86 ? 17.973 -8.600 11.349 1.00 62.19 86 ARG A O 1
ATOM 690 N N . ALA A 1 87 ? 19.438 -7.648 9.937 1.00 63.62 87 ALA A N 1
ATOM 691 C CA . ALA A 1 87 ? 18.531 -7.615 8.797 1.00 63.62 87 ALA A CA 1
ATOM 692 C C . ALA A 1 87 ? 18.310 -9.023 8.228 1.00 63.62 87 ALA A C 1
ATOM 694 O O . ALA A 1 87 ? 17.160 -9.399 8.016 1.00 63.62 87 ALA A O 1
ATOM 695 N N . 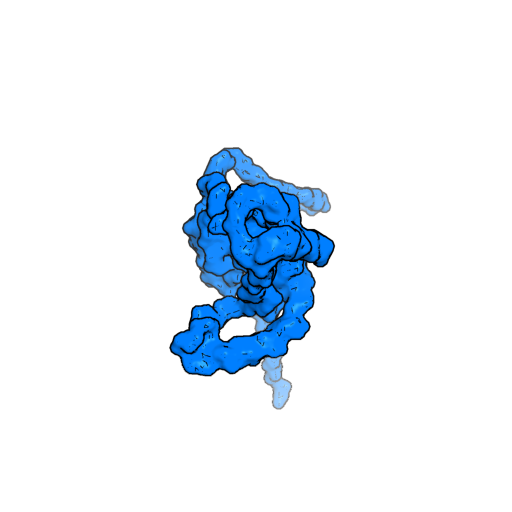LEU A 1 88 ? 19.380 -9.807 8.065 1.00 69.50 88 LEU A N 1
ATOM 696 C CA . LEU A 1 88 ? 19.313 -11.190 7.585 1.00 69.50 88 LEU A CA 1
ATOM 697 C C . LEU A 1 88 ? 18.511 -12.084 8.536 1.00 69.50 88 LEU A C 1
ATOM 699 O O . LEU A 1 88 ? 17.575 -12.738 8.091 1.00 69.50 88 LEU A O 1
ATOM 703 N N . LEU A 1 89 ? 18.772 -12.019 9.847 1.00 71.12 89 LEU A N 1
ATOM 704 C CA . LEU A 1 89 ? 17.997 -12.773 10.841 1.00 71.12 89 LEU A CA 1
ATOM 705 C C . LEU A 1 89 ? 16.507 -12.385 10.830 1.00 71.12 89 LEU A C 1
ATOM 707 O O . LEU A 1 89 ? 15.623 -13.224 10.997 1.00 71.12 89 LEU A O 1
ATOM 711 N N . GLY A 1 90 ? 16.213 -11.097 10.626 1.00 70.38 90 GLY A N 1
ATOM 712 C CA . GLY A 1 90 ? 14.844 -10.624 10.444 1.00 70.38 90 GLY A CA 1
ATOM 713 C C . GLY A 1 90 ? 14.186 -11.223 9.201 1.00 70.38 90 GLY A C 1
ATOM 714 O O . GLY A 1 90 ? 13.040 -11.650 9.275 1.00 70.38 90 GLY A O 1
ATOM 715 N N . LEU A 1 91 ? 14.902 -11.291 8.078 1.00 74.00 91 LEU A N 1
ATOM 716 C CA . LEU A 1 91 ? 14.394 -11.908 6.852 1.00 74.00 91 LEU A CA 1
ATOM 717 C C . LEU A 1 91 ? 14.154 -13.409 7.033 1.00 74.00 91 LEU A C 1
ATOM 719 O O . LEU A 1 91 ? 13.072 -13.880 6.705 1.00 74.00 91 LEU A O 1
ATOM 723 N N . GLU A 1 92 ? 15.098 -14.146 7.617 1.00 76.44 92 GLU A N 1
ATOM 724 C CA . GLU A 1 92 ? 14.947 -15.585 7.881 1.00 76.44 92 GLU A CA 1
ATOM 725 C C . GLU A 1 92 ? 13.698 -15.901 8.714 1.00 76.44 92 GLU A C 1
ATOM 727 O O . GLU A 1 92 ? 13.026 -16.903 8.473 1.00 76.44 92 GLU A O 1
ATOM 732 N N . ARG A 1 93 ? 13.352 -15.025 9.665 1.00 77.88 93 ARG A N 1
ATOM 733 C CA . ARG A 1 93 ? 12.172 -15.195 10.518 1.00 77.88 93 ARG A CA 1
ATOM 734 C C . ARG A 1 93 ? 10.864 -14.778 9.847 1.00 77.88 93 ARG A C 1
ATOM 736 O O . ARG A 1 93 ? 9.846 -15.438 10.045 1.00 77.88 93 ARG A O 1
ATOM 743 N N . GLU A 1 94 ? 10.858 -13.658 9.127 1.00 79.50 94 GLU A N 1
ATOM 744 C CA . GLU A 1 94 ? 9.621 -13.073 8.593 1.00 79.50 94 GLU A CA 1
ATOM 745 C C . GLU A 1 94 ? 9.246 -13.633 7.214 1.00 79.50 94 GLU A C 1
ATOM 747 O O . GLU A 1 94 ? 8.059 -13.811 6.944 1.00 79.50 94 GLU A O 1
ATOM 752 N N . LEU A 1 95 ? 10.222 -13.964 6.356 1.00 80.12 95 LEU A N 1
ATOM 753 C CA . LEU A 1 95 ? 9.963 -14.448 4.993 1.00 80.12 95 LEU A CA 1
ATOM 754 C C . LEU A 1 95 ? 9.038 -15.676 4.948 1.00 80.12 95 LEU A C 1
ATOM 756 O O . LEU A 1 95 ? 8.084 -15.644 4.169 1.00 80.12 95 LEU A O 1
ATOM 760 N N . PRO A 1 96 ? 9.225 -16.723 5.782 1.00 85.44 96 PRO A N 1
ATOM 761 C CA . PRO A 1 96 ? 8.332 -17.883 5.773 1.00 85.44 96 PRO A CA 1
ATOM 762 C C . PRO A 1 96 ? 6.889 -17.557 6.184 1.00 85.44 96 PRO A C 1
ATOM 764 O O . PRO A 1 96 ? 5.976 -18.301 5.837 1.00 85.44 96 PRO A O 1
ATOM 767 N N . ARG A 1 97 ? 6.678 -16.453 6.913 1.00 83.94 97 ARG A N 1
ATOM 768 C CA . ARG A 1 97 ? 5.377 -16.038 7.464 1.00 83.94 97 ARG A CA 1
ATOM 769 C C . ARG A 1 97 ? 4.631 -15.047 6.578 1.00 83.94 97 ARG A C 1
ATOM 771 O O . ARG A 1 97 ? 3.446 -14.813 6.800 1.00 83.94 97 ARG A O 1
ATOM 778 N N . LEU A 1 98 ? 5.284 -14.479 5.560 1.00 83.19 98 LEU A N 1
ATOM 779 C CA . LEU A 1 98 ? 4.656 -13.525 4.641 1.00 83.19 98 LEU A CA 1
ATOM 780 C C . LEU A 1 98 ? 3.314 -14.013 4.068 1.00 83.19 98 LEU A C 1
ATOM 782 O O . LEU A 1 98 ? 2.384 -13.206 4.051 1.00 83.19 98 LEU A O 1
ATOM 786 N N . PRO A 1 99 ? 3.145 -15.289 3.656 1.00 85.12 99 PRO A N 1
ATOM 787 C CA . PRO A 1 99 ? 1.846 -15.768 3.183 1.00 85.12 99 PRO A CA 1
ATOM 788 C C . PRO A 1 99 ? 0.731 -15.632 4.231 1.00 85.12 99 PRO A C 1
ATOM 790 O O . PRO A 1 99 ? -0.389 -15.258 3.886 1.00 85.12 99 PRO A O 1
ATOM 793 N N . GLU A 1 100 ? 1.039 -15.868 5.510 1.00 88.19 100 GLU A N 1
ATOM 794 C CA . GLU A 1 100 ? 0.086 -15.713 6.618 1.00 88.19 100 GLU A CA 1
ATOM 795 C C . GLU A 1 100 ? -0.311 -14.245 6.797 1.00 88.19 100 GLU A C 1
ATOM 797 O O . GLU A 1 100 ? -1.490 -13.927 6.951 1.00 88.19 100 GLU A O 1
ATOM 802 N N . TYR A 1 101 ? 0.661 -13.332 6.728 1.00 88.62 101 TYR A N 1
ATOM 803 C CA . TYR A 1 101 ? 0.404 -11.898 6.860 1.00 88.62 101 TYR A CA 1
ATOM 804 C C . TYR A 1 101 ? -0.427 -11.344 5.702 1.00 88.62 101 TYR A C 1
ATOM 806 O O . TYR A 1 101 ? -1.304 -10.515 5.929 1.00 88.62 101 TYR A O 1
ATOM 814 N N . VAL A 1 102 ? -0.181 -11.807 4.473 1.00 87.44 102 VAL A N 1
ATOM 815 C CA . VAL A 1 102 ? -0.973 -11.419 3.295 1.00 87.44 102 VAL A CA 1
ATOM 816 C C . VAL A 1 102 ? -2.417 -11.896 3.446 1.00 87.44 102 VAL A C 1
ATOM 818 O O . VAL A 1 102 ? -3.336 -11.093 3.303 1.00 87.44 102 VAL A O 1
ATOM 821 N N . ALA A 1 103 ? -2.625 -13.165 3.811 1.00 87.38 103 ALA A N 1
ATOM 822 C CA . ALA A 1 103 ? -3.966 -13.706 4.027 1.00 87.38 103 ALA A CA 1
ATOM 823 C C . ALA A 1 103 ? -4.717 -12.950 5.136 1.00 87.38 103 ALA A C 1
ATOM 825 O O . ALA A 1 103 ? -5.908 -12.665 5.016 1.00 87.38 103 ALA A O 1
ATOM 826 N N . HIS A 1 104 ? -4.021 -12.578 6.211 1.00 89.12 104 HIS A N 1
ATOM 827 C CA . HIS A 1 104 ? -4.637 -11.843 7.308 1.00 89.12 104 HIS A CA 1
ATOM 828 C C . HIS A 1 104 ? -4.867 -10.355 6.988 1.00 89.12 104 HIS A C 1
ATOM 830 O O . HIS A 1 104 ? -5.831 -9.766 7.475 1.00 89.12 104 HIS A O 1
ATOM 836 N N . ALA A 1 105 ? -4.052 -9.742 6.125 1.00 88.75 105 ALA A N 1
ATOM 837 C CA . ALA A 1 105 ? -4.279 -8.378 5.647 1.00 88.75 105 ALA A CA 1
ATOM 838 C C . ALA A 1 105 ? -5.608 -8.235 4.903 1.00 88.75 105 ALA A C 1
ATOM 840 O O . ALA A 1 105 ? -6.284 -7.222 5.076 1.00 88.75 105 ALA A O 1
ATOM 841 N N . GLU A 1 106 ? -6.029 -9.255 4.156 1.00 88.44 106 GLU A N 1
ATOM 842 C CA . GLU A 1 106 ? -7.358 -9.285 3.545 1.00 88.44 106 GLU A CA 1
ATOM 843 C C . GLU A 1 106 ? -8.477 -9.248 4.600 1.00 88.44 106 GLU A C 1
ATOM 845 O O . GLU A 1 106 ? -9.430 -8.480 4.462 1.00 88.44 106 GLU A O 1
ATOM 850 N N . VAL A 1 107 ? -8.346 -10.024 5.682 1.00 87.38 107 VAL A N 1
ATOM 851 C CA . VAL A 1 107 ? -9.321 -10.054 6.790 1.00 87.38 107 VAL A CA 1
ATOM 852 C C . VAL A 1 107 ? -9.412 -8.690 7.472 1.00 87.38 107 VAL A C 1
ATOM 854 O O . VAL A 1 107 ? -10.505 -8.148 7.642 1.00 87.38 107 VAL A O 1
ATOM 857 N N . VAL A 1 108 ? -8.265 -8.100 7.823 1.00 85.38 108 VAL A N 1
ATOM 858 C CA . VAL A 1 108 ? -8.214 -6.774 8.456 1.00 85.38 108 VAL A CA 1
ATOM 859 C C . VAL A 1 108 ? -8.777 -5.708 7.514 1.00 85.38 108 VAL A C 1
ATOM 861 O O . VAL A 1 108 ? -9.583 -4.885 7.943 1.00 85.38 108 VAL A O 1
ATOM 864 N N . GLY A 1 109 ? -8.410 -5.737 6.230 1.00 86.00 109 GLY A N 1
ATOM 865 C CA . GLY A 1 109 ? -8.922 -4.813 5.218 1.00 86.00 109 GLY A CA 1
ATOM 866 C C . GLY A 1 109 ? -10.446 -4.867 5.096 1.00 86.00 109 GLY A C 1
ATOM 867 O O . GLY A 1 109 ? -11.104 -3.829 5.163 1.00 86.00 109 GLY A O 1
ATOM 868 N N . LYS A 1 110 ? -11.029 -6.069 5.016 1.00 84.12 110 LYS A N 1
ATOM 869 C CA . LYS A 1 110 ? -12.490 -6.246 4.969 1.00 84.12 110 LYS A CA 1
ATOM 870 C C . LYS A 1 110 ? -13.181 -5.730 6.228 1.00 84.12 110 LYS A C 1
ATOM 872 O O . LYS A 1 110 ? -14.164 -5.003 6.117 1.00 84.12 110 LYS A O 1
ATOM 877 N N . ALA A 1 111 ? -12.658 -6.056 7.410 1.00 81.00 111 ALA A N 1
ATOM 878 C CA . ALA A 1 111 ? -13.238 -5.601 8.673 1.00 81.00 111 ALA A CA 1
ATOM 879 C C . ALA A 1 111 ? -13.220 -4.069 8.797 1.00 81.00 111 ALA A C 1
ATOM 881 O O . ALA A 1 111 ? -14.209 -3.462 9.207 1.00 81.00 111 ALA A O 1
ATOM 882 N N . LEU A 1 112 ? -12.119 -3.435 8.383 1.00 80.31 112 LEU A N 1
ATOM 883 C CA . LEU A 1 112 ? -12.002 -1.980 8.349 1.00 80.31 112 LEU A CA 1
ATOM 884 C C . LEU A 1 112 ? -12.979 -1.349 7.340 1.00 80.31 112 LEU A C 1
ATOM 886 O O . LEU A 1 112 ? -13.635 -0.364 7.667 1.00 80.31 112 LEU A O 1
ATOM 890 N N . GLY A 1 113 ? -13.134 -1.932 6.146 1.00 78.75 113 GLY A N 1
ATOM 891 C CA . GLY A 1 113 ? -14.112 -1.471 5.151 1.00 78.75 113 GLY A CA 1
ATOM 892 C C . GLY A 1 113 ? -15.571 -1.623 5.605 1.00 78.75 113 GLY A C 1
ATOM 893 O O . GLY A 1 113 ? -16.414 -0.790 5.278 1.00 78.75 113 GLY A O 1
ATOM 894 N N . ALA A 1 114 ? -15.870 -2.645 6.409 1.00 75.88 114 ALA A N 1
ATOM 895 C CA . ALA A 1 114 ? -17.205 -2.904 6.944 1.00 75.88 114 ALA A CA 1
ATOM 896 C C . ALA A 1 114 ? -17.585 -2.018 8.148 1.00 75.88 114 ALA A C 1
ATOM 898 O O . ALA A 1 114 ? -18.753 -1.998 8.536 1.00 75.88 114 ALA A O 1
ATOM 899 N N . ALA A 1 115 ? -16.645 -1.257 8.726 1.00 68.38 115 ALA A N 1
ATOM 900 C CA . ALA A 1 115 ? -16.872 -0.433 9.921 1.00 68.38 115 ALA A CA 1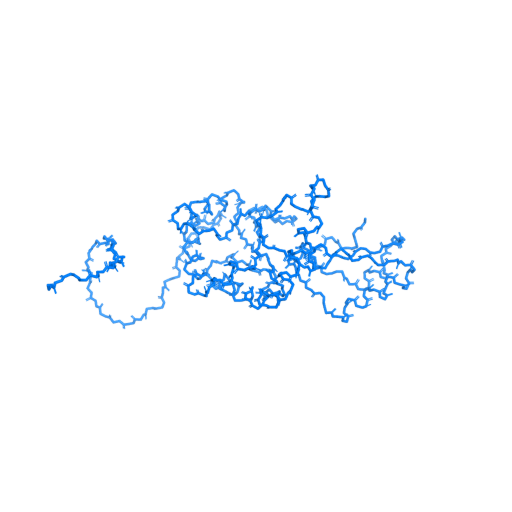
ATOM 901 C C . ALA A 1 115 ? -17.866 0.737 9.722 1.00 68.38 115 ALA A C 1
ATOM 903 O O . ALA A 1 115 ? -18.230 1.408 10.687 1.00 68.38 115 ALA A O 1
ATOM 904 N N . GLY A 1 116 ? -18.350 0.964 8.494 1.00 57.44 116 GLY A N 1
ATOM 905 C CA . GLY A 1 116 ? -19.596 1.700 8.251 1.00 57.44 116 GLY A CA 1
ATOM 906 C C . GLY A 1 116 ? -19.495 3.227 8.259 1.00 57.44 116 GLY A C 1
ATOM 907 O O . GLY A 1 116 ? -20.522 3.901 8.310 1.00 57.44 116 GLY A O 1
ATOM 908 N N . VAL A 1 117 ? -18.293 3.801 8.178 1.00 62.47 117 VAL A N 1
ATOM 909 C CA . VAL A 1 117 ? -18.130 5.251 7.976 1.00 62.47 117 VAL A CA 1
ATOM 910 C C . VAL A 1 117 ? -18.243 5.559 6.481 1.00 62.47 117 VAL A C 1
ATOM 912 O O . VAL A 1 117 ? -17.482 4.975 5.709 1.00 62.47 117 VAL A O 1
ATOM 915 N N . PRO A 1 118 ? -19.105 6.501 6.049 1.00 59.16 118 PRO A N 1
ATOM 916 C CA . PRO A 1 118 ? -19.393 6.748 4.628 1.00 59.16 118 PRO A CA 1
ATOM 917 C C . PRO A 1 118 ? -18.188 7.123 3.743 1.00 59.16 118 PRO A C 1
ATOM 919 O O . PRO A 1 118 ? -18.325 7.197 2.527 1.00 59.16 118 PRO A O 1
ATOM 922 N N . TRP A 1 119 ? -17.014 7.360 4.336 1.00 66.25 119 TRP A N 1
ATOM 923 C CA . TRP A 1 119 ? -15.801 7.842 3.667 1.00 66.25 119 TRP A CA 1
ATOM 924 C C . TRP A 1 119 ? -14.537 7.081 4.083 1.00 66.25 119 TRP A C 1
ATOM 926 O O . TRP A 1 119 ? -13.427 7.541 3.823 1.00 66.25 119 TRP A O 1
ATOM 936 N N . PHE A 1 120 ? -14.698 5.938 4.754 1.00 77.44 120 PHE A N 1
ATOM 937 C CA . PHE A 1 120 ? -13.603 5.050 5.125 1.00 77.44 120 PHE A CA 1
ATOM 938 C C . PHE A 1 120 ? -13.306 4.117 3.953 1.00 77.44 120 PHE A C 1
ATOM 940 O O . PHE A 1 120 ? -14.123 3.264 3.612 1.00 77.44 120 PHE A O 1
ATOM 947 N N . ARG A 1 121 ? -12.141 4.277 3.317 1.00 85.81 121 ARG A N 1
ATOM 948 C CA . ARG A 1 121 ? -11.767 3.480 2.142 1.00 85.81 121 ARG A CA 1
ATOM 949 C C . ARG A 1 121 ? -10.458 2.738 2.352 1.00 85.81 121 ARG A C 1
ATOM 951 O O . ARG A 1 121 ? -9.435 3.343 2.660 1.00 85.81 121 ARG A O 1
ATOM 958 N N . VAL A 1 122 ? -10.486 1.437 2.094 1.00 89.12 122 VAL A N 1
ATOM 959 C CA . VAL A 1 122 ? -9.297 0.586 1.999 1.00 89.12 122 VAL A CA 1
ATOM 960 C C . VAL A 1 122 ? -8.815 0.581 0.545 1.00 89.12 122 VAL A C 1
ATOM 962 O O . VAL A 1 122 ? -9.627 0.497 -0.379 1.00 89.12 122 VAL A O 1
ATOM 965 N N . ASN A 1 123 ? -7.511 0.768 0.332 1.00 89.31 123 ASN A N 1
ATOM 966 C CA . ASN A 1 123 ? -6.894 0.824 -0.991 1.00 89.31 123 ASN A CA 1
ATOM 967 C C . ASN A 1 123 ? -5.641 -0.075 -1.064 1.00 89.31 123 ASN A C 1
ATOM 969 O O . ASN A 1 123 ? -4.686 0.182 -0.323 1.00 89.31 123 ASN A O 1
ATOM 973 N N . PRO A 1 124 ? -5.608 -1.069 -1.971 1.00 88.88 124 PRO A N 1
ATOM 974 C CA . PRO A 1 124 ? -6.731 -1.544 -2.794 1.00 88.88 124 PRO A CA 1
ATOM 975 C C . PRO A 1 124 ? -7.884 -2.074 -1.932 1.00 88.88 124 PRO A C 1
ATOM 977 O O . PRO A 1 124 ? -7.675 -2.392 -0.769 1.00 88.88 124 PRO A O 1
ATOM 980 N N . GLU A 1 125 ? -9.088 -2.176 -2.500 1.00 86.62 125 GLU A N 1
ATOM 981 C CA . GLU A 1 125 ? -10.279 -2.672 -1.782 1.00 86.62 125 GLU A CA 1
ATOM 982 C C . GLU A 1 125 ? -10.040 -4.050 -1.146 1.00 86.62 125 GLU A C 1
ATOM 984 O O . GLU A 1 125 ? -10.446 -4.298 -0.013 1.00 86.62 125 GLU A O 1
ATOM 989 N N . VAL A 1 126 ? -9.302 -4.908 -1.854 1.00 87.06 126 VAL A N 1
ATOM 990 C CA . VAL A 1 126 ? -8.777 -6.174 -1.346 1.00 87.06 126 VAL A CA 1
ATOM 991 C C . VAL A 1 126 ? -7.251 -6.065 -1.284 1.00 87.06 126 VAL A C 1
ATOM 993 O O . VAL A 1 126 ? -6.613 -5.992 -2.334 1.00 87.06 126 VAL A O 1
ATOM 996 N N . PRO A 1 127 ? -6.636 -6.028 -0.088 1.00 88.88 127 PRO A N 1
ATOM 997 C CA . PRO A 1 127 ? -5.183 -6.032 0.054 1.00 88.88 127 PRO A CA 1
ATOM 998 C C . PRO A 1 127 ? -4.533 -7.240 -0.630 1.00 88.88 127 PRO A C 1
ATOM 1000 O O . PRO A 1 127 ? -4.837 -8.383 -0.311 1.00 88.88 127 PRO A O 1
ATOM 1003 N N . HIS A 1 128 ? -3.604 -6.990 -1.556 1.00 83.19 128 HIS A N 1
ATOM 1004 C CA . HIS A 1 128 ? -2.841 -8.045 -2.245 1.00 83.19 128 HIS A CA 1
ATOM 1005 C C . HIS A 1 128 ? -1.499 -8.352 -1.568 1.00 83.19 128 HIS A C 1
ATOM 1007 O O . HIS A 1 128 ? -0.784 -9.272 -1.960 1.00 83.19 128 HIS A O 1
ATOM 1013 N N . THR A 1 129 ? -1.127 -7.550 -0.571 1.00 87.88 129 THR A N 1
ATOM 1014 C CA . THR A 1 129 ? 0.106 -7.700 0.200 1.00 87.88 129 THR A CA 1
ATOM 1015 C C . THR A 1 129 ? -0.214 -7.578 1.684 1.00 87.88 129 THR A C 1
ATOM 1017 O O . THR A 1 129 ? -1.322 -7.200 2.058 1.00 87.88 129 THR A O 1
ATOM 1020 N N . HIS A 1 130 ? 0.770 -7.824 2.549 1.00 86.00 130 HIS A N 1
ATOM 1021 C CA . HIS A 1 130 ? 0.623 -7.591 3.987 1.00 86.00 130 HIS A CA 1
ATOM 1022 C C . HIS A 1 130 ? 0.477 -6.094 4.347 1.00 86.00 130 HIS A C 1
ATOM 1024 O O . HIS A 1 130 ? 0.357 -5.739 5.520 1.00 86.00 130 HIS A O 1
ATOM 1030 N N . ARG A 1 131 ? 0.497 -5.204 3.345 1.00 88.38 131 ARG A N 1
ATOM 1031 C CA . ARG A 1 131 ? 0.259 -3.772 3.473 1.00 88.38 131 ARG A CA 1
ATOM 1032 C C . ARG A 1 131 ? -0.748 -3.230 2.483 1.00 88.38 131 ARG A C 1
ATOM 1034 O O . ARG A 1 131 ? -0.852 -3.681 1.347 1.00 88.38 131 ARG A O 1
ATOM 1041 N N . PHE A 1 132 ? -1.434 -2.194 2.936 1.00 89.94 132 PHE A N 1
ATOM 1042 C CA . PHE A 1 132 ? -2.426 -1.452 2.177 1.00 89.94 132 PHE A CA 1
ATOM 1043 C C . PHE A 1 132 ? -2.599 -0.058 2.786 1.00 89.94 132 PHE A C 1
ATOM 1045 O O . PHE A 1 132 ? -2.060 0.256 3.853 1.00 89.94 132 PHE A O 1
ATOM 1052 N N . GLN A 1 133 ? -3.336 0.801 2.098 1.00 91.75 133 GLN A N 1
ATOM 1053 C CA . GLN A 1 133 ? -3.660 2.141 2.563 1.00 91.75 133 GLN A CA 1
ATOM 1054 C C . GLN A 1 133 ? -5.095 2.210 3.087 1.00 91.75 133 GLN A C 1
ATOM 1056 O O . GLN A 1 133 ? -5.991 1.533 2.586 1.00 91.75 133 GLN A O 1
ATOM 1061 N N . VAL A 1 134 ? -5.315 3.092 4.054 1.00 90.19 134 VAL A N 1
ATOM 1062 C CA . VAL A 1 134 ? -6.638 3.504 4.524 1.00 90.19 134 VAL A CA 1
ATOM 1063 C C . VAL A 1 134 ? -6.773 5.005 4.324 1.00 90.19 134 VAL A C 1
ATOM 1065 O O . VAL A 1 134 ? -5.873 5.767 4.674 1.00 90.19 134 VAL A O 1
ATOM 1068 N N . TRP A 1 135 ? -7.900 5.417 3.760 1.00 89.00 135 TRP A N 1
ATOM 1069 C CA . TRP A 1 135 ? -8.194 6.785 3.356 1.00 89.00 135 TRP A CA 1
ATOM 1070 C C . TRP A 1 135 ? -9.431 7.300 4.079 1.00 89.00 135 TRP A C 1
ATOM 1072 O O . TRP A 1 135 ? -10.430 6.583 4.170 1.00 89.00 135 TRP A O 1
ATOM 1082 N N . LEU A 1 136 ? -9.359 8.544 4.559 1.00 87.25 136 LEU A N 1
ATOM 1083 C CA . LEU A 1 136 ? -10.427 9.191 5.315 1.00 87.25 136 LEU A CA 1
ATOM 1084 C C . LEU A 1 136 ? -10.523 10.689 5.054 1.00 87.25 136 LEU A C 1
ATOM 1086 O O . LEU A 1 136 ? -9.512 11.385 4.976 1.00 87.25 136 LEU A O 1
ATOM 1090 N N . SER A 1 137 ? -11.758 11.1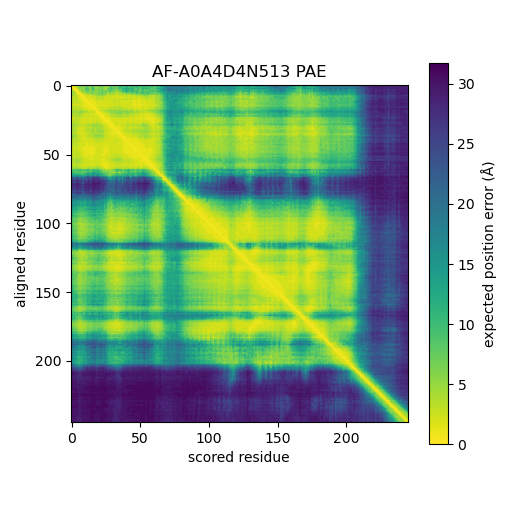83 4.989 1.00 87.12 137 SER A N 1
ATOM 1091 C CA . SER A 1 137 ? -12.096 12.596 4.775 1.00 87.12 137 SER A CA 1
ATOM 1092 C C . SER A 1 137 ? -11.968 13.443 6.047 1.00 87.12 137 SER A C 1
ATOM 1094 O O . SER A 1 137 ? -12.940 14.030 6.520 1.00 87.12 137 SER A O 1
ATOM 1096 N N . TYR A 1 138 ? -10.762 13.475 6.612 1.00 85.31 138 TYR A N 1
ATOM 1097 C CA . TYR A 1 138 ? -10.383 14.340 7.724 1.00 85.31 138 TYR A CA 1
ATOM 1098 C C . TYR A 1 138 ? -8.953 14.846 7.539 1.00 85.31 138 TYR A C 1
ATOM 1100 O O . TYR A 1 138 ? -8.137 14.211 6.864 1.00 85.31 138 TYR A O 1
ATOM 1108 N N . ASP A 1 139 ? -8.627 15.958 8.192 1.00 87.94 139 ASP A N 1
ATOM 1109 C CA . ASP A 1 139 ? -7.245 16.413 8.311 1.00 87.94 139 ASP A CA 1
ATOM 1110 C C . ASP A 1 139 ? -6.426 15.459 9.189 1.00 87.94 139 ASP A C 1
ATOM 1112 O O . ASP A 1 139 ? -6.928 14.878 10.156 1.00 87.94 139 ASP A O 1
ATOM 1116 N N . ALA A 1 140 ? -5.144 15.304 8.852 1.00 89.62 140 ALA A N 1
ATOM 1117 C CA . ALA A 1 140 ? -4.271 14.316 9.481 1.00 89.62 140 ALA A CA 1
ATOM 1118 C C . ALA A 1 140 ? -4.134 14.535 10.996 1.00 89.62 140 ALA A C 1
ATOM 1120 O O . ALA A 1 140 ? -4.090 13.560 11.744 1.00 89.62 140 ALA A O 1
ATOM 1121 N N . ASP A 1 141 ? -4.127 15.795 11.439 1.00 89.81 141 ASP A N 1
ATOM 1122 C CA . ASP A 1 141 ? -4.012 16.160 12.853 1.00 89.81 141 ASP A CA 1
ATOM 1123 C C . ASP A 1 141 ? -5.248 15.721 13.650 1.00 89.81 141 ASP A C 1
ATOM 1125 O O . ASP A 1 141 ? -5.121 15.131 14.720 1.00 89.81 141 ASP A O 1
ATOM 1129 N N . VAL A 1 142 ? -6.451 15.886 13.085 1.00 88.69 142 VAL A N 1
ATOM 1130 C CA . VAL A 1 142 ? -7.704 15.425 13.710 1.00 88.69 142 VAL A CA 1
ATOM 1131 C C . VAL A 1 142 ? -7.685 13.908 13.896 1.00 88.69 142 VAL A C 1
ATOM 1133 O O . VAL A 1 142 ? -8.053 13.396 14.956 1.00 88.69 142 VAL A O 1
ATOM 1136 N N . LEU A 1 143 ? -7.240 13.177 12.872 1.00 88.50 143 LEU A N 1
ATOM 1137 C CA . LEU A 1 143 ? -7.160 11.719 12.920 1.00 88.50 143 LEU A CA 1
ATOM 1138 C C . LEU A 1 143 ? -6.076 11.224 13.884 1.00 88.50 143 LEU A C 1
ATOM 1140 O O . LEU A 1 143 ? -6.276 10.213 14.562 1.00 88.50 143 LEU A O 1
ATOM 1144 N N . ALA A 1 144 ? -4.943 11.926 13.960 1.00 89.56 144 ALA A N 1
ATOM 1145 C CA . ALA A 1 144 ? -3.871 11.634 14.905 1.00 89.56 144 ALA A CA 1
ATOM 1146 C C . ALA A 1 144 ? -4.338 11.826 16.354 1.00 89.56 144 ALA A C 1
ATOM 1148 O O . ALA A 1 144 ? -4.152 10.932 17.177 1.00 89.56 144 ALA A O 1
ATOM 1149 N N . ASP A 1 145 ? -5.027 12.928 16.642 1.00 89.50 145 ASP A N 1
ATOM 1150 C CA . ASP A 1 145 ? -5.582 13.222 17.963 1.00 89.50 145 ASP A CA 1
ATOM 1151 C C . ASP A 1 145 ? -6.580 12.152 18.433 1.00 89.50 145 ASP A C 1
ATOM 1153 O O . ASP A 1 145 ? -6.549 11.719 19.588 1.00 89.50 145 ASP A O 1
ATOM 1157 N N . VAL A 1 146 ? -7.468 11.693 17.543 1.00 86.69 146 VAL A N 1
ATOM 1158 C CA . VAL A 1 146 ? -8.418 10.609 17.854 1.00 86.69 146 VAL A CA 1
ATOM 1159 C C . VAL A 1 146 ? -7.688 9.282 18.064 1.00 86.69 146 VAL A C 1
ATOM 1161 O O . VAL A 1 146 ? -8.029 8.537 18.983 1.00 86.69 146 VAL A O 1
ATOM 1164 N N . ALA A 1 147 ? -6.664 8.987 17.257 1.00 84.38 147 ALA A N 1
ATOM 1165 C CA . ALA A 1 147 ? -5.855 7.783 17.423 1.00 84.38 147 ALA A CA 1
ATOM 1166 C C . ALA A 1 147 ? -5.122 7.754 18.776 1.00 84.38 147 ALA A C 1
ATOM 1168 O O . ALA A 1 147 ? -5.106 6.709 19.423 1.00 84.38 147 ALA A O 1
ATOM 1169 N N . VAL A 1 148 ? -4.571 8.888 19.227 1.00 88.50 148 VAL A N 1
ATOM 1170 C CA . VAL A 1 148 ? -3.912 9.000 20.539 1.00 88.50 148 VAL A CA 1
ATOM 1171 C C . VAL A 1 148 ? -4.906 8.767 21.672 1.00 88.50 148 VAL A C 1
ATOM 1173 O O . VAL A 1 148 ? -4.657 7.909 22.514 1.00 88.50 148 VAL A O 1
ATOM 1176 N N . ARG A 1 149 ? -6.056 9.453 21.667 1.00 84.50 149 ARG A N 1
ATOM 1177 C CA . ARG A 1 149 ? -7.085 9.278 22.709 1.00 84.50 149 ARG A CA 1
ATOM 1178 C C . ARG A 1 149 ? -7.559 7.830 22.816 1.00 84.50 149 ARG A C 1
ATOM 1180 O O . ARG A 1 149 ? -7.602 7.272 23.909 1.00 84.50 149 ARG A O 1
ATOM 1187 N N . LEU A 1 150 ? -7.848 7.191 21.680 1.00 80.12 150 LEU A N 1
ATOM 1188 C CA . LEU A 1 150 ? -8.266 5.790 21.686 1.00 80.12 150 LEU A CA 1
ATOM 1189 C C . LEU A 1 150 ? -7.162 4.874 22.229 1.00 80.12 150 LEU A C 1
ATOM 1191 O O . LEU A 1 150 ? -7.458 3.934 22.968 1.00 80.12 150 LEU A O 1
ATOM 1195 N N . ALA A 1 151 ? -5.900 5.143 21.891 1.00 84.12 151 ALA A N 1
ATOM 1196 C CA . ALA A 1 151 ? -4.772 4.383 22.412 1.00 84.12 151 ALA A CA 1
ATOM 1197 C C . ALA A 1 151 ? -4.593 4.570 23.928 1.00 84.12 151 ALA A C 1
ATOM 1199 O O . ALA A 1 151 ? -4.244 3.615 24.617 1.00 84.12 151 ALA A O 1
ATOM 1200 N N . GLU A 1 152 ? -4.865 5.753 24.480 1.00 85.81 152 GLU A N 1
ATOM 1201 C CA . GLU A 1 152 ? -4.834 5.985 25.931 1.00 85.81 152 GLU A CA 1
ATOM 1202 C C . GLU A 1 152 ? -5.921 5.185 26.666 1.00 85.81 152 GLU A C 1
ATOM 1204 O O . GLU A 1 152 ? -5.639 4.561 27.696 1.00 85.81 152 GLU A O 1
ATOM 1209 N N . GLU A 1 153 ? -7.134 5.153 26.109 1.00 81.62 153 GLU A N 1
ATOM 1210 C CA . GLU A 1 153 ? -8.300 4.474 26.688 1.00 81.62 153 GLU A CA 1
ATOM 1211 C C . GLU A 1 153 ? -8.223 2.948 26.566 1.00 81.62 153 GLU A C 1
ATOM 1213 O O . GLU A 1 153 ? -8.426 2.221 27.539 1.00 81.62 153 GLU A O 1
ATOM 1218 N N . THR A 1 154 ? -7.923 2.452 25.367 1.00 75.50 154 THR A N 1
ATOM 1219 C CA . THR A 1 154 ? -7.999 1.019 25.039 1.00 75.50 154 THR A CA 1
ATOM 1220 C C . THR A 1 154 ? -6.654 0.312 25.120 1.00 75.50 154 THR A C 1
ATOM 1222 O O . THR A 1 154 ? -6.611 -0.916 25.119 1.00 75.50 154 THR A O 1
ATOM 1225 N N . ARG A 1 155 ? -5.550 1.072 25.176 1.00 80.50 155 ARG A N 1
ATOM 1226 C CA . ARG A 1 155 ? -4.173 0.567 25.021 1.00 80.50 155 ARG A CA 1
ATOM 1227 C C . ARG A 1 155 ? -3.916 -0.117 23.677 1.00 80.50 155 ARG A C 1
ATOM 1229 O O . ARG A 1 155 ? -2.926 -0.830 23.535 1.00 80.50 155 ARG A O 1
ATOM 1236 N N . VAL A 1 156 ? -4.768 0.146 22.685 1.00 73.75 156 VAL A N 1
ATOM 1237 C CA . VAL A 1 156 ? -4.664 -0.372 21.321 1.00 73.75 156 VAL A CA 1
ATOM 1238 C C . VAL A 1 156 ? -4.461 0.786 20.346 1.00 73.75 156 VAL A C 1
ATOM 1240 O O . VAL A 1 156 ? -5.255 1.722 20.297 1.00 73.75 156 VAL A O 1
ATOM 1243 N N . THR A 1 157 ? -3.419 0.696 19.518 1.00 75.62 157 THR A N 1
ATOM 1244 C CA . THR A 1 157 ? -3.165 1.658 18.438 1.00 75.62 157 THR A CA 1
ATOM 1245 C C . THR A 1 157 ? -3.533 1.039 17.094 1.00 75.62 157 THR A C 1
ATOM 1247 O O . THR A 1 157 ? -2.814 0.184 16.586 1.00 75.62 157 THR A O 1
ATOM 1250 N N . LEU A 1 158 ? -4.634 1.511 16.503 1.00 73.88 158 LEU A N 1
ATOM 1251 C CA . LEU A 1 158 ? -5.075 1.150 15.147 1.00 73.88 158 LEU A CA 1
ATOM 1252 C C . LEU A 1 158 ? -4.184 1.764 14.061 1.00 73.88 158 LEU A C 1
ATOM 1254 O O . LEU A 1 158 ? -3.630 1.071 13.211 1.00 73.88 158 LEU A O 1
ATOM 1258 N N . PHE A 1 159 ? -4.058 3.092 14.093 1.00 82.75 159 PHE A N 1
ATOM 1259 C CA . PHE A 1 159 ? -3.374 3.872 13.069 1.00 82.75 159 PHE A CA 1
ATOM 1260 C C . PHE A 1 159 ? -2.251 4.662 13.718 1.00 82.75 159 PHE A C 1
ATOM 1262 O O . PHE A 1 159 ? -2.482 5.574 14.504 1.00 82.75 159 PHE A O 1
ATOM 1269 N N . HIS A 1 160 ? -1.015 4.305 13.387 1.00 76.50 160 HIS A N 1
ATOM 1270 C CA . HIS A 1 160 ? 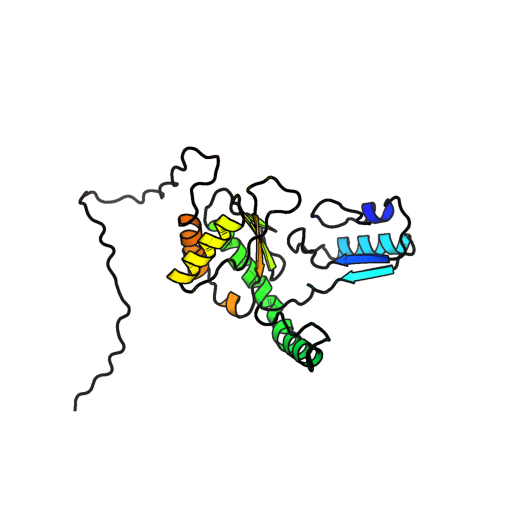0.154 4.927 14.003 1.00 76.50 160 HIS A CA 1
ATOM 1271 C C . HIS A 1 160 ? 0.416 6.343 13.469 1.00 76.50 160 HIS A C 1
ATOM 1273 O O . HIS A 1 160 ? 0.968 7.185 14.173 1.00 76.50 160 HIS A O 1
ATOM 1279 N N . ARG A 1 161 ? 0.141 6.602 12.188 1.00 85.69 161 ARG A N 1
ATOM 1280 C CA . ARG A 1 161 ? 0.497 7.878 11.559 1.00 85.69 161 ARG A CA 1
ATOM 1281 C C . ARG A 1 161 ? -0.415 8.191 10.390 1.00 85.69 161 ARG A C 1
ATOM 1283 O O . ARG A 1 161 ? -0.597 7.336 9.528 1.00 85.69 161 ARG A O 1
ATOM 1290 N N . TRP A 1 162 ? -0.901 9.421 10.346 1.00 89.81 162 TRP A N 1
ATOM 1291 C CA . TRP A 1 162 ? -1.684 9.968 9.245 1.00 89.81 162 TRP A CA 1
ATOM 1292 C C . TRP A 1 162 ? -0.856 10.956 8.434 1.00 89.81 162 TRP A C 1
ATOM 1294 O O . TRP A 1 162 ? 0.038 11.622 8.960 1.00 89.81 162 TRP A O 1
ATOM 1304 N N . PHE A 1 163 ? -1.153 11.026 7.144 1.00 88.94 163 PHE A N 1
ATOM 1305 C CA . PHE A 1 163 ? -0.536 11.946 6.204 1.00 88.94 163 PHE A CA 1
ATOM 1306 C C . PHE A 1 163 ? -1.632 12.655 5.412 1.00 88.94 163 PHE A C 1
ATOM 1308 O O . PHE A 1 163 ? -2.596 11.993 5.020 1.00 88.94 163 PHE A O 1
ATOM 1315 N N . PRO A 1 164 ? -1.482 13.954 5.109 1.00 88.38 164 PRO A N 1
ATOM 1316 C CA . PRO A 1 164 ? -2.302 14.597 4.094 1.00 88.38 164 PRO A CA 1
ATOM 1317 C C . PRO A 1 164 ? -2.179 13.832 2.776 1.00 88.38 164 PRO A C 1
ATOM 1319 O O . PRO A 1 164 ? -1.075 13.451 2.373 1.00 88.38 164 PRO A O 1
ATOM 1322 N N . ALA A 1 165 ? -3.301 13.592 2.109 1.00 82.44 165 ALA A N 1
ATOM 1323 C CA . ALA A 1 165 ? -3.308 12.866 0.854 1.00 82.44 165 ALA A CA 1
ATOM 1324 C C . ALA A 1 165 ? -2.556 13.651 -0.245 1.00 82.44 165 ALA A C 1
ATOM 1326 O O . ALA A 1 165 ? -2.959 14.765 -0.594 1.00 82.44 165 ALA A O 1
ATOM 1327 N N . PRO A 1 166 ? -1.479 13.095 -0.831 1.00 70.12 166 PRO A N 1
ATOM 1328 C CA . PRO A 1 166 ? -0.703 13.792 -1.852 1.00 70.12 166 PRO A CA 1
ATOM 1329 C C . PRO A 1 166 ? -1.518 13.946 -3.142 1.00 70.12 166 PRO A C 1
ATOM 1331 O O . PRO A 1 166 ? -2.148 12.992 -3.590 1.00 70.12 166 PRO A O 1
ATOM 1334 N N . LYS A 1 167 ? -1.487 15.139 -3.756 1.00 71.25 167 LYS A N 1
ATOM 1335 C CA . LYS A 1 167 ? -2.199 15.464 -5.014 1.00 71.25 167 LYS A CA 1
ATOM 1336 C C . LYS A 1 167 ? -3.724 15.208 -4.961 1.00 71.25 167 LYS A C 1
ATOM 1338 O O . LYS A 1 167 ? -4.339 14.863 -5.969 1.00 71.25 167 LYS A O 1
ATOM 1343 N N . ARG A 1 168 ? -4.351 15.352 -3.790 1.00 74.06 168 ARG A N 1
ATOM 1344 C CA . ARG A 1 168 ? -5.797 15.141 -3.571 1.00 74.06 168 ARG A CA 1
ATOM 1345 C C . ARG A 1 168 ? -6.462 16.373 -2.935 1.00 74.06 168 ARG A C 1
ATOM 1347 O O . ARG A 1 168 ? -5.745 17.278 -2.506 1.00 74.06 168 ARG A O 1
ATOM 1354 N N . PRO A 1 169 ? -7.811 16.439 -2.894 1.00 73.50 169 PRO A N 1
ATOM 1355 C CA . PRO A 1 169 ? -8.517 17.548 -2.256 1.00 73.50 169 PRO A CA 1
ATOM 1356 C C . PRO A 1 169 ? -8.121 17.727 -0.778 1.00 73.50 169 PRO A C 1
ATOM 1358 O O . PRO A 1 169 ? -7.868 16.725 -0.103 1.00 73.50 169 PRO A O 1
ATOM 1361 N N . PRO A 1 170 ? -8.097 18.972 -0.260 1.00 77.12 170 PRO A N 1
ATOM 1362 C CA . PRO A 1 170 ? -7.921 19.239 1.168 1.00 77.12 170 PRO A CA 1
ATOM 1363 C C . PRO A 1 170 ? -8.949 18.492 2.026 1.00 77.12 170 PRO A C 1
ATOM 1365 O O . PRO A 1 170 ? -10.064 18.232 1.570 1.00 77.12 170 PRO A O 1
ATOM 1368 N N . GLY A 1 171 ? -8.586 18.162 3.267 1.00 81.25 171 GLY A N 1
ATOM 1369 C CA . GLY A 1 171 ? -9.450 17.385 4.157 1.00 81.25 171 GLY A CA 1
ATOM 1370 C C . GLY A 1 171 ? -9.501 15.892 3.832 1.00 81.25 171 GLY A C 1
ATOM 1371 O O . GLY A 1 171 ? -10.395 15.208 4.313 1.00 81.25 171 GLY A O 1
ATOM 1372 N N . LEU A 1 172 ? -8.575 15.372 3.019 1.00 86.81 172 LEU A N 1
ATOM 1373 C CA . LEU A 1 172 ? -8.378 13.939 2.809 1.00 86.81 172 LEU A CA 1
ATOM 1374 C C . LEU A 1 172 ? -7.012 13.526 3.355 1.00 86.81 172 LEU A C 1
ATOM 1376 O O . LEU A 1 172 ? -5.986 14.113 3.007 1.00 86.81 172 LEU A O 1
ATOM 1380 N N . SER A 1 173 ? -7.002 12.476 4.165 1.00 90.50 173 SER A N 1
ATOM 1381 C CA . SER A 1 173 ? -5.790 11.904 4.737 1.00 90.50 173 SER A CA 1
ATOM 1382 C C . SER A 1 173 ? -5.691 10.416 4.455 1.00 90.50 173 SER A C 1
ATOM 1384 O O . SER A 1 173 ? -6.688 9.719 4.259 1.00 90.50 173 SER A O 1
ATOM 1386 N N . VAL A 1 174 ? -4.455 9.934 4.451 1.00 90.44 174 VAL A N 1
ATOM 1387 C CA . VAL A 1 174 ? -4.104 8.538 4.226 1.00 90.44 174 VAL A CA 1
ATOM 1388 C C . VAL A 1 174 ? -3.211 8.036 5.354 1.00 90.44 174 VAL A C 1
ATOM 1390 O O . VAL A 1 174 ? -2.360 8.758 5.881 1.00 90.44 174 VAL A O 1
ATOM 1393 N N . THR A 1 175 ? -3.394 6.778 5.724 1.00 90.81 175 THR A N 1
ATOM 1394 C CA . THR A 1 175 ? -2.470 6.018 6.562 1.00 90.81 175 THR A CA 1
ATOM 1395 C C . THR A 1 175 ? -2.145 4.694 5.890 1.00 90.81 175 THR A C 1
ATOM 1397 O O . THR A 1 175 ? -2.895 4.190 5.058 1.00 90.81 175 THR A O 1
ATOM 1400 N N . GLU A 1 176 ? -0.999 4.131 6.244 1.00 90.06 176 GLU A N 1
ATOM 1401 C CA . GLU A 1 176 ? -0.557 2.831 5.756 1.00 90.06 176 GLU A CA 1
ATOM 1402 C C . GLU A 1 176 ? -0.691 1.823 6.882 1.00 90.06 176 GLU A C 1
ATOM 1404 O O . GLU A 1 176 ? -0.143 2.024 7.970 1.00 90.06 176 GLU A O 1
ATOM 1409 N N . VAL A 1 177 ? -1.382 0.724 6.608 1.00 86.50 177 VAL A N 1
ATOM 1410 C CA . VAL A 1 177 ? -1.565 -0.385 7.540 1.00 86.50 177 VAL A CA 1
ATOM 1411 C C . VAL A 1 177 ? -0.641 -1.514 7.119 1.00 86.50 177 VAL A C 1
ATOM 1413 O O . VAL A 1 177 ? -0.537 -1.815 5.933 1.00 86.50 177 VAL A O 1
ATOM 1416 N N . ALA A 1 178 ? 0.049 -2.111 8.093 1.00 85.50 178 ALA A N 1
ATOM 1417 C CA . ALA A 1 178 ? 0.903 -3.273 7.896 1.00 85.50 178 ALA A CA 1
ATOM 1418 C C . ALA A 1 178 ? 0.514 -4.372 8.871 1.00 85.50 178 ALA A C 1
ATOM 1420 O O . ALA A 1 178 ? 0.542 -4.155 10.082 1.00 85.50 178 ALA A O 1
ATOM 1421 N N . VAL A 1 179 ? 0.178 -5.534 8.329 1.00 84.69 179 VAL A N 1
ATOM 1422 C CA . VAL A 1 179 ? -0.069 -6.745 9.097 1.00 84.69 179 VAL A CA 1
ATOM 1423 C C . VAL A 1 179 ? 1.244 -7.505 9.212 1.00 84.69 179 VAL A C 1
ATOM 1425 O O . VAL A 1 179 ? 1.887 -7.828 8.220 1.00 84.69 179 VAL A O 1
ATOM 1428 N N . ALA A 1 180 ? 1.654 -7.740 10.448 1.00 81.44 180 ALA A N 1
ATOM 1429 C CA . ALA A 1 180 ? 2.825 -8.526 10.808 1.00 81.44 180 ALA A CA 1
ATOM 1430 C C . ALA A 1 180 ? 2.436 -9.479 11.948 1.00 81.44 180 ALA A C 1
ATOM 1432 O O . ALA A 1 180 ? 1.246 -9.675 12.194 1.00 81.44 180 ALA A O 1
ATOM 1433 N N . ALA A 1 181 ? 3.410 -10.054 12.655 1.00 79.69 181 ALA A N 1
ATOM 1434 C CA . ALA A 1 181 ? 3.177 -11.028 13.721 1.00 79.69 181 ALA A CA 1
ATOM 1435 C C . ALA A 1 181 ? 2.087 -10.605 14.721 1.00 79.69 181 ALA A C 1
ATOM 1437 O O . ALA A 1 181 ? 1.175 -11.379 14.987 1.00 79.69 181 ALA A O 1
ATOM 1438 N N . GLU A 1 182 ? 2.152 -9.372 15.223 1.00 75.06 182 GLU A N 1
ATOM 1439 C CA . GLU A 1 182 ? 1.194 -8.805 16.180 1.00 75.06 182 GLU A CA 1
ATOM 1440 C C . GLU A 1 182 ? -0.180 -8.557 15.542 1.00 75.06 182 GLU A C 1
ATOM 1442 O O . GLU A 1 182 ? -1.216 -8.633 16.196 1.00 75.06 182 GLU A O 1
ATOM 1447 N N . GLY A 1 183 ? -0.190 -8.286 14.236 1.00 71.31 183 GLY A N 1
ATOM 1448 C CA . GLY A 1 183 ? -1.404 -8.114 13.452 1.00 71.31 183 GLY A CA 1
ATOM 1449 C C . GLY A 1 183 ? -2.205 -9.405 13.299 1.00 71.31 183 GLY A C 1
ATOM 1450 O O . GLY A 1 183 ? -3.402 -9.313 13.096 1.00 71.31 183 GLY A O 1
ATOM 1451 N N . LEU A 1 184 ? -1.598 -10.589 13.449 1.00 77.75 184 LEU A N 1
ATOM 1452 C CA . LEU A 1 184 ? -2.315 -11.871 13.355 1.00 77.75 184 LEU A CA 1
ATOM 1453 C C . LEU A 1 184 ? -3.306 -12.105 14.504 1.00 77.75 184 LEU A C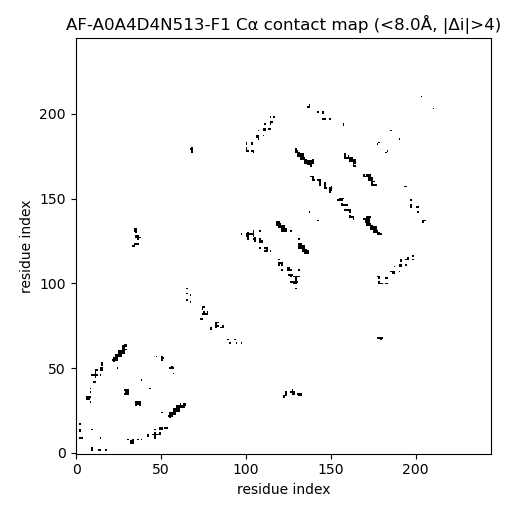 1
ATOM 1455 O O . LEU A 1 184 ? -4.218 -12.923 14.380 1.00 77.75 184 LEU A O 1
ATOM 1459 N N . GLU A 1 185 ? -3.146 -11.397 15.622 1.00 73.88 185 GLU A N 1
ATOM 1460 C CA . GLU A 1 185 ? -4.089 -11.456 16.742 1.00 73.88 185 GLU A CA 1
ATOM 1461 C C . GLU A 1 185 ? -5.382 -10.669 16.449 1.00 73.88 185 GLU A C 1
ATOM 1463 O O . GLU A 1 185 ? -6.392 -10.846 17.137 1.00 73.88 185 GLU A O 1
ATOM 1468 N N . TRP A 1 186 ? -5.397 -9.834 15.401 1.00 67.50 186 TRP A N 1
ATOM 1469 C CA . TRP A 1 186 ? -6.514 -8.958 15.040 1.00 67.50 186 TRP A CA 1
ATOM 1470 C C . TRP A 1 186 ? -7.612 -9.688 14.261 1.00 67.50 186 TRP A C 1
ATOM 1472 O O . TRP A 1 186 ? -7.845 -9.479 13.075 1.00 67.50 186 TRP A O 1
ATOM 1482 N N . THR A 1 187 ? -8.362 -10.527 14.968 1.00 65.94 187 THR A N 1
ATOM 1483 C CA . THR A 1 187 ? -9.583 -11.154 14.429 1.00 65.94 187 THR A CA 1
ATOM 1484 C C . THR A 1 187 ? -10.683 -10.128 14.120 1.00 65.94 187 THR A C 1
ATOM 1486 O O . THR A 1 187 ? -10.709 -9.057 14.723 1.00 65.94 187 THR A O 1
ATOM 1489 N N . GLU A 1 188 ? -11.666 -10.484 13.279 1.00 60.03 188 GLU A N 1
ATOM 1490 C CA . GLU A 1 188 ? -12.879 -9.672 13.022 1.00 60.03 188 GLU A CA 1
ATOM 1491 C C . GLU A 1 188 ? -13.580 -9.210 14.310 1.00 60.03 188 GLU A C 1
ATOM 1493 O O . GLU A 1 188 ? -14.100 -8.096 14.393 1.00 60.03 188 GLU A O 1
ATOM 1498 N N . ARG A 1 189 ? -13.541 -10.052 15.350 1.00 53.81 189 ARG A N 1
ATOM 1499 C CA . ARG A 1 189 ? -14.096 -9.779 16.681 1.00 53.81 189 ARG A CA 1
ATOM 1500 C C . ARG A 1 189 ? -13.380 -8.638 17.412 1.00 53.81 189 ARG A C 1
ATOM 1502 O O . ARG A 1 189 ? -13.973 -8.040 18.301 1.00 53.81 189 ARG A O 1
ATOM 1509 N N . ILE A 1 190 ? -12.122 -8.359 17.077 1.00 60.88 190 ILE A N 1
ATOM 1510 C CA . ILE A 1 190 ? -11.310 -7.287 17.672 1.00 60.88 190 ILE A CA 1
ATOM 1511 C C . ILE A 1 190 ? -11.275 -6.077 16.737 1.00 60.88 190 ILE A C 1
ATOM 1513 O O . ILE A 1 190 ? -11.480 -4.954 17.190 1.00 60.88 190 ILE A O 1
ATOM 1517 N N . SER A 1 191 ? -11.080 -6.292 15.435 1.00 64.44 191 SER A N 1
ATOM 1518 C CA . SER A 1 191 ? -10.966 -5.212 14.453 1.00 64.44 191 SER A CA 1
ATOM 1519 C C . SER A 1 191 ? -12.276 -4.451 14.258 1.00 64.44 191 SER A C 1
ATOM 1521 O O . SER A 1 191 ? -12.241 -3.226 14.207 1.00 64.44 191 SER A O 1
ATOM 1523 N N . THR A 1 192 ? -13.430 -5.127 14.233 1.00 63.62 192 THR A N 1
ATOM 1524 C CA . THR A 1 192 ? -14.725 -4.461 13.996 1.00 63.62 192 THR A CA 1
ATOM 1525 C C . THR A 1 192 ? -15.129 -3.533 15.147 1.00 63.62 192 THR A C 1
ATOM 1527 O O . THR A 1 192 ? -15.426 -2.371 14.873 1.00 63.62 192 THR A O 1
ATOM 1530 N N . PRO A 1 193 ? -15.102 -3.953 16.433 1.00 63.41 193 PRO A N 1
ATOM 1531 C CA . PRO A 1 193 ? -15.442 -3.053 17.534 1.00 63.41 193 PRO A CA 1
ATOM 1532 C C . PRO A 1 193 ? -14.441 -1.913 17.684 1.00 63.41 193 PRO A C 1
ATOM 1534 O O . PRO A 1 193 ? -14.849 -0.782 17.899 1.00 63.41 193 PRO A O 1
ATOM 1537 N N . VAL A 1 194 ? -13.143 -2.183 17.524 1.00 65.00 194 VAL A N 1
ATOM 1538 C CA . VAL A 1 194 ? -12.101 -1.157 17.653 1.00 65.00 194 VAL A CA 1
ATOM 1539 C C . VAL A 1 194 ? -12.193 -0.139 16.509 1.00 65.00 194 VAL A C 1
ATOM 1541 O O . VAL A 1 194 ? -12.115 1.063 16.763 1.00 65.00 194 VAL A O 1
ATOM 1544 N N . ALA A 1 195 ? -12.460 -0.584 15.276 1.00 67.38 195 ALA A N 1
ATOM 1545 C CA . ALA A 1 195 ? -12.762 0.309 14.160 1.00 67.38 195 ALA A CA 1
ATOM 1546 C C . ALA A 1 195 ? -14.043 1.111 14.420 1.00 67.38 195 ALA A C 1
ATOM 1548 O O . ALA A 1 195 ? -14.032 2.328 14.273 1.00 67.38 195 ALA A O 1
ATOM 1549 N N . PHE A 1 196 ? -15.118 0.472 14.884 1.00 67.00 196 PHE A N 1
ATOM 1550 C CA . PHE A 1 196 ? -16.375 1.147 15.208 1.00 67.00 196 PHE A CA 1
ATOM 1551 C C . PHE A 1 196 ? -16.213 2.201 16.315 1.00 67.00 196 PHE A C 1
ATOM 1553 O O . PHE A 1 196 ? -16.700 3.323 16.168 1.00 67.00 196 PHE A O 1
ATOM 1560 N N . THR A 1 197 ? -15.499 1.882 17.400 1.00 68.25 197 THR A N 1
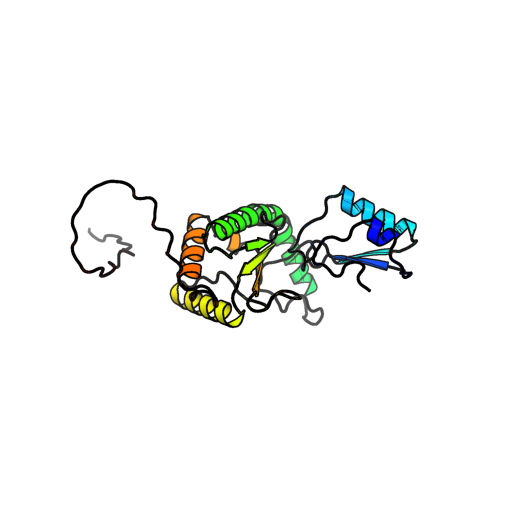ATOM 1561 C CA . THR A 1 197 ? -15.188 2.825 18.484 1.00 68.25 197 THR A CA 1
ATOM 1562 C C . THR A 1 197 ? -14.371 3.993 17.955 1.00 68.25 197 THR A C 1
ATOM 1564 O O . THR A 1 197 ? -14.722 5.140 18.207 1.00 68.25 197 THR A O 1
ATOM 1567 N N . TRP A 1 198 ? -13.331 3.724 17.163 1.00 71.25 198 TRP A N 1
ATOM 1568 C CA . TRP A 1 198 ? -12.522 4.779 16.561 1.00 71.25 198 TRP A CA 1
ATOM 1569 C C . TRP A 1 198 ? -13.360 5.705 15.668 1.00 71.25 198 TRP A C 1
ATOM 1571 O O . TRP A 1 198 ? -13.271 6.923 15.792 1.00 71.25 198 TRP A O 1
ATOM 1581 N N . CYS A 1 199 ? -14.234 5.137 14.834 1.00 70.12 199 CYS A N 1
ATOM 1582 C CA . CYS A 1 199 ? -15.115 5.895 13.946 1.00 70.12 199 CYS A CA 1
ATOM 1583 C C . CYS A 1 199 ? -16.167 6.704 14.712 1.00 70.12 199 CYS A C 1
ATOM 1585 O O . CYS A 1 199 ? -16.483 7.823 14.320 1.00 70.12 199 CYS A O 1
ATOM 1587 N N . SER A 1 200 ? -16.673 6.172 15.825 1.00 72.12 200 SER A N 1
ATOM 1588 C CA . SER A 1 200 ? -17.625 6.867 16.702 1.00 72.12 200 SER A CA 1
ATOM 1589 C C . SER A 1 200 ? -16.988 8.032 17.466 1.00 72.12 200 SER A C 1
ATOM 1591 O O . SER A 1 200 ? -17.688 8.959 17.869 1.00 72.12 200 SER A O 1
ATOM 1593 N N . SER A 1 201 ? -15.667 8.000 17.647 1.00 74.06 201 SER A N 1
ATOM 1594 C CA . SER A 1 201 ? -14.881 9.069 18.271 1.00 74.06 201 SER A CA 1
ATOM 1595 C C . SER A 1 201 ? -14.441 10.159 17.287 1.00 74.06 201 SER A C 1
ATOM 1597 O O . SER A 1 201 ? -13.840 11.153 17.708 1.00 74.06 201 SER A O 1
ATOM 1599 N N . LEU A 1 202 ? -14.708 9.994 15.986 1.00 75.81 202 LEU A N 1
ATOM 1600 C CA . LEU A 1 202 ? -14.438 11.030 14.994 1.00 75.81 202 LEU A CA 1
ATOM 1601 C C . LEU A 1 202 ? -15.461 12.167 15.120 1.00 75.81 202 LEU A C 1
ATOM 1603 O O . LEU A 1 202 ? -16.656 11.914 15.293 1.00 75.81 202 LEU A O 1
ATOM 1607 N N . PRO A 1 203 ? -15.028 13.432 14.987 1.00 74.44 203 PRO A N 1
ATOM 1608 C CA . PRO A 1 203 ? -15.966 14.539 14.904 1.00 74.44 203 PRO A CA 1
ATOM 1609 C C . PRO A 1 203 ? -16.825 14.412 13.640 1.00 74.44 203 PRO A C 1
ATOM 1611 O O . PRO A 1 203 ? -16.428 13.786 12.652 1.00 74.44 203 PRO A O 1
ATOM 1614 N N . THR A 1 204 ? -17.998 15.047 13.640 1.00 65.75 204 THR A N 1
ATOM 1615 C CA . THR A 1 204 ? -18.811 15.177 12.425 1.00 65.75 204 THR A CA 1
ATOM 1616 C C . THR A 1 204 ? -17.940 15.773 11.313 1.00 65.75 204 THR A C 1
ATOM 1618 O O . THR A 1 204 ? -17.290 16.795 11.552 1.00 65.75 204 THR A O 1
ATOM 1621 N N . PRO A 1 205 ? -17.874 15.150 10.124 1.00 58.88 205 PRO A N 1
ATOM 1622 C CA . PRO A 1 205 ? -16.978 15.609 9.074 1.00 58.88 205 PRO A CA 1
ATOM 1623 C C . PRO A 1 205 ? -17.324 17.049 8.662 1.00 58.88 205 PRO A C 1
ATOM 1625 O O . PRO A 1 205 ? -18.511 17.402 8.585 1.00 58.88 205 PRO A O 1
ATOM 1628 N N . PRO A 1 206 ? -16.318 17.900 8.394 1.00 52.25 206 PRO A N 1
ATOM 1629 C CA . PRO A 1 206 ? -16.563 19.265 7.955 1.00 52.25 206 PRO A CA 1
ATOM 1630 C C . PRO A 1 206 ? -17.319 19.249 6.616 1.00 52.25 206 PRO A C 1
ATOM 1632 O O . PRO A 1 206 ? -16.849 18.685 5.633 1.00 52.25 206 PRO A O 1
ATOM 1635 N N . GLY A 1 207 ? -18.514 19.852 6.590 1.00 52.38 207 GLY A N 1
ATOM 1636 C CA . GLY A 1 207 ? -19.343 19.990 5.383 1.00 52.38 207 GLY A CA 1
ATOM 1637 C C . GLY A 1 207 ? -20.642 19.176 5.340 1.00 52.38 207 GLY A C 1
ATOM 1638 O O . GLY A 1 207 ? -21.384 19.310 4.369 1.00 52.38 207 GLY A O 1
ATOM 1639 N N . ILE A 1 208 ? -20.975 18.385 6.370 1.00 44.91 208 ILE A N 1
ATOM 1640 C CA . ILE A 1 208 ? -22.243 17.632 6.422 1.00 44.91 208 ILE A CA 1
ATOM 1641 C C . ILE A 1 208 ? -23.118 18.137 7.575 1.00 44.91 208 ILE A C 1
ATOM 1643 O O . ILE A 1 208 ? -22.936 17.773 8.736 1.00 44.91 208 ILE A O 1
ATOM 1647 N N . ASN A 1 209 ? -24.127 18.947 7.242 1.00 35.16 209 ASN A N 1
ATOM 1648 C CA . ASN A 1 209 ? -25.305 19.081 8.093 1.00 35.16 209 ASN A CA 1
ATOM 1649 C C . ASN A 1 209 ? -26.045 17.732 8.099 1.00 35.16 209 ASN A C 1
ATOM 1651 O O . ASN A 1 209 ? -26.489 17.254 7.058 1.00 35.16 209 ASN A O 1
ATOM 1655 N N . SER A 1 210 ? -26.206 17.155 9.291 1.00 38.19 210 SER A N 1
ATOM 1656 C CA . SER A 1 210 ? -27.003 15.961 9.624 1.00 38.19 210 SER A CA 1
ATOM 1657 C C . SER A 1 210 ? -26.497 14.594 9.127 1.00 38.19 210 SER A C 1
ATOM 1659 O O . SER A 1 210 ? -27.013 14.017 8.175 1.00 38.19 210 SER A O 1
ATOM 1661 N N . CYS A 1 211 ? -25.583 13.980 9.884 1.00 29.62 211 CYS A N 1
ATOM 1662 C CA . CYS A 1 211 ? -25.569 12.520 10.006 1.00 29.62 211 CYS A CA 1
ATOM 1663 C C . CYS A 1 211 ? -26.768 12.102 10.873 1.00 29.62 211 CYS A C 1
ATOM 1665 O O . CYS A 1 211 ? -26.717 12.203 12.100 1.00 29.62 211 CYS A O 1
ATOM 1667 N N . ARG A 1 212 ? -27.849 11.610 10.254 1.00 31.06 212 ARG A N 1
ATOM 1668 C CA . ARG A 1 212 ? -28.656 10.580 10.920 1.00 31.06 212 ARG A CA 1
ATOM 1669 C C . ARG A 1 212 ? -27.782 9.336 10.955 1.00 31.06 212 ARG A C 1
ATOM 1671 O O . ARG A 1 212 ? -27.499 8.758 9.910 1.00 31.06 212 ARG A O 1
ATOM 1678 N N . VAL A 1 213 ? -27.330 8.976 12.152 1.00 36.69 213 VAL A N 1
ATOM 1679 C CA . VAL A 1 213 ? -26.854 7.626 12.460 1.00 36.69 213 VAL A CA 1
ATOM 1680 C C . VAL A 1 213 ? -27.864 6.655 11.851 1.00 36.69 213 VAL A C 1
ATOM 1682 O O . VAL A 1 213 ? -29.062 6.812 12.085 1.00 36.69 213 VAL A O 1
ATOM 1685 N N . ALA A 1 214 ? -27.404 5.725 11.015 1.00 29.89 214 ALA A N 1
ATOM 1686 C CA . ALA A 1 214 ? -28.257 4.662 10.510 1.00 29.89 214 ALA A CA 1
ATOM 1687 C C . ALA A 1 214 ? -28.826 3.911 11.723 1.00 29.89 214 ALA A C 1
ATOM 1689 O O . ALA A 1 214 ? -28.081 3.274 12.470 1.00 29.89 214 ALA A O 1
ATOM 1690 N N . GLU A 1 215 ? -30.128 4.069 11.963 1.00 28.69 215 GLU A N 1
ATOM 1691 C CA . GLU A 1 215 ? -30.852 3.285 12.955 1.00 28.69 215 GLU A CA 1
ATOM 1692 C C . GLU A 1 215 ? -30.689 1.806 12.594 1.00 28.69 215 GLU A C 1
ATOM 1694 O O . GLU A 1 215 ? -30.812 1.410 11.432 1.00 28.69 215 GLU A O 1
ATOM 1699 N N . GLN A 1 216 ? -30.341 1.003 13.600 1.00 33.78 216 GLN A N 1
ATOM 1700 C CA . GLN A 1 216 ? -30.257 -0.447 13.477 1.00 33.78 216 GLN A CA 1
ATOM 1701 C C . GLN A 1 216 ? -31.561 -1.002 12.880 1.00 33.78 216 GLN A C 1
ATOM 1703 O O . GLN A 1 216 ? -32.628 -0.462 13.181 1.00 33.78 216 GLN A O 1
ATOM 1708 N N . PRO A 1 217 ? -31.531 -2.087 12.084 1.00 27.91 217 PRO A N 1
ATOM 1709 C CA . PRO A 1 217 ? -32.765 -2.750 11.696 1.00 27.91 217 PRO A CA 1
ATOM 1710 C C . PRO A 1 217 ? -33.449 -3.279 12.963 1.00 27.91 217 PRO A C 1
ATOM 1712 O O . PRO A 1 217 ? -32.910 -4.138 13.661 1.00 27.91 217 PRO A O 1
ATOM 1715 N N . GLU A 1 218 ? -34.613 -2.707 13.274 1.00 27.12 218 GLU A N 1
ATOM 1716 C CA . GLU A 1 218 ? -35.442 -3.052 14.424 1.00 27.12 218 GLU A CA 1
ATOM 1717 C C . GLU A 1 218 ? -35.751 -4.557 14.429 1.00 27.12 218 GLU A C 1
ATOM 1719 O O . GLU A 1 218 ? -36.571 -5.051 13.655 1.00 27.12 218 GLU A O 1
ATOM 1724 N N . SER A 1 219 ? -35.123 -5.311 15.333 1.00 30.31 219 SER A N 1
ATOM 1725 C CA . SER A 1 219 ? -35.624 -6.628 15.708 1.00 30.31 219 SER A CA 1
ATOM 1726 C C . SER A 1 219 ? -36.783 -6.436 16.683 1.00 30.31 219 SER A C 1
ATOM 1728 O O . SER A 1 219 ? -36.596 -6.017 17.826 1.00 30.31 219 SER A O 1
ATOM 1730 N N . HIS A 1 220 ? -37.987 -6.725 16.204 1.00 29.78 220 HIS A N 1
ATOM 1731 C CA . HIS A 1 220 ? -39.225 -6.763 16.971 1.00 29.78 220 HIS A CA 1
ATOM 1732 C C . HIS A 1 220 ? -39.071 -7.534 18.296 1.00 29.78 220 HIS A C 1
ATOM 1734 O O . HIS A 1 220 ? -38.794 -8.730 18.263 1.00 29.78 220 HIS A O 1
ATOM 1740 N N . LEU A 1 221 ? -39.307 -6.870 19.438 1.00 29.19 221 LEU A N 1
ATOM 1741 C CA . LEU A 1 221 ? -40.279 -7.248 20.487 1.00 29.19 221 LEU A CA 1
ATOM 1742 C C . LEU A 1 221 ? -40.000 -6.556 21.843 1.00 29.19 221 LEU A C 1
ATOM 1744 O O . LEU A 1 221 ? -38.934 -6.690 22.431 1.00 29.19 221 LEU A O 1
ATOM 1748 N N . CYS A 1 222 ? -41.080 -5.966 22.368 1.00 23.02 222 CYS A N 1
ATOM 1749 C CA . CYS A 1 222 ? -41.407 -5.621 23.760 1.00 23.02 222 CYS A CA 1
ATOM 1750 C C . CYS A 1 222 ? -41.170 -4.165 24.250 1.00 23.02 222 CYS A C 1
ATOM 1752 O O . CYS A 1 222 ? -40.034 -3.693 24.290 1.00 23.02 222 CYS A O 1
ATOM 1754 N N . PRO A 1 223 ? -42.244 -3.447 24.657 1.00 30.12 223 PRO A N 1
ATOM 1755 C CA . PRO A 1 223 ? -42.199 -2.056 25.088 1.00 30.12 223 PRO A CA 1
ATOM 1756 C C . PRO A 1 223 ? -42.029 -1.943 26.609 1.00 30.12 223 PRO A C 1
ATOM 1758 O O . PRO A 1 223 ? -42.767 -2.570 27.353 1.00 30.12 223 PRO A O 1
ATOM 1761 N N . GLU A 1 224 ? -41.137 -1.070 27.073 1.00 24.42 224 GLU A N 1
ATOM 1762 C CA . GLU A 1 224 ? -41.422 -0.131 28.166 1.00 24.42 224 GLU A CA 1
ATOM 1763 C C . GLU A 1 224 ? -40.255 0.847 28.345 1.00 24.42 224 GLU A C 1
ATOM 1765 O O . GLU A 1 224 ? -39.103 0.481 28.561 1.00 24.42 224 GLU A O 1
ATOM 1770 N N . ARG A 1 225 ? -40.568 2.141 28.246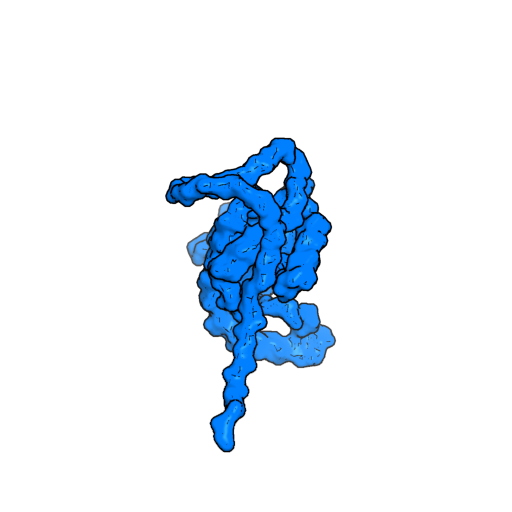 1.00 30.66 225 ARG A N 1
ATOM 1771 C CA . ARG A 1 225 ? -39.645 3.231 28.561 1.00 30.66 225 ARG A CA 1
ATOM 1772 C C . ARG A 1 225 ? -39.382 3.234 30.066 1.00 30.66 225 ARG A C 1
ATOM 1774 O O . ARG A 1 225 ? -40.332 3.389 30.832 1.00 30.66 225 ARG A O 1
ATOM 1781 N N . ARG A 1 226 ? -38.115 3.292 30.481 1.00 24.19 226 ARG A N 1
ATOM 1782 C CA . ARG A 1 226 ? -37.691 4.101 31.635 1.00 24.19 226 ARG A CA 1
ATOM 1783 C C . ARG A 1 226 ? -36.197 4.417 31.569 1.00 24.19 226 ARG A C 1
ATOM 1785 O O . ARG A 1 226 ? -35.410 3.751 30.916 1.00 24.19 226 ARG A O 1
ATOM 1792 N N . ARG A 1 227 ? -35.906 5.567 32.166 1.00 30.89 227 ARG A N 1
ATOM 1793 C CA . ARG A 1 227 ? -34.707 6.403 32.086 1.00 30.89 227 ARG A CA 1
ATOM 1794 C C . ARG A 1 227 ? -33.468 5.726 32.697 1.00 30.89 227 ARG A C 1
ATOM 1796 O O . ARG A 1 227 ? -33.596 4.722 33.384 1.00 30.89 227 ARG A O 1
ATOM 1803 N N . THR A 1 228 ? -32.323 6.394 32.503 1.00 26.66 228 THR A N 1
ATOM 1804 C CA . THR A 1 228 ? -30.983 6.204 33.107 1.00 26.66 228 THR A CA 1
ATOM 1805 C C . THR A 1 228 ? -30.155 5.014 32.609 1.00 26.66 228 THR A C 1
ATOM 1807 O O . THR A 1 228 ? -30.295 3.906 33.104 1.00 26.66 228 THR A O 1
ATOM 1810 N N . LEU A 1 229 ? -29.208 5.277 31.698 1.00 24.75 229 LEU A N 1
ATOM 1811 C CA . LEU A 1 229 ? -28.056 4.403 31.452 1.00 24.75 229 LEU A CA 1
ATOM 1812 C C . LEU A 1 229 ? -26.870 4.897 32.291 1.00 24.75 229 LEU A C 1
ATOM 1814 O O . LEU A 1 229 ? -26.033 5.675 31.841 1.00 24.75 229 LEU A O 1
ATOM 1818 N N . HIS A 1 230 ? -26.831 4.430 33.539 1.00 21.83 230 HIS A N 1
ATOM 1819 C CA . HIS A 1 230 ? -25.569 4.049 34.161 1.00 21.83 230 HIS A CA 1
ATOM 1820 C C . HIS A 1 230 ? -25.065 2.820 33.393 1.00 21.83 230 HIS A C 1
ATOM 1822 O O . HIS A 1 230 ? -25.784 1.826 33.306 1.00 21.83 230 HIS A O 1
ATOM 1828 N N . TRP A 1 231 ? -23.865 2.882 32.821 1.00 24.05 231 TRP A N 1
ATOM 1829 C CA . TRP A 1 231 ? -23.225 1.695 32.255 1.00 24.05 231 TRP A CA 1
ATOM 1830 C C . TRP A 1 231 ? -22.755 0.787 33.401 1.00 24.05 231 TRP A C 1
ATOM 1832 O O . TRP A 1 231 ? -22.024 1.268 34.272 1.00 24.05 231 TRP A O 1
ATOM 1842 N N . PRO A 1 232 ? -23.163 -0.494 33.448 1.00 24.77 232 PRO A N 1
ATOM 1843 C CA . PRO A 1 232 ? -22.670 -1.417 34.451 1.00 24.77 232 PRO A CA 1
ATOM 1844 C C . PRO A 1 232 ? -21.258 -1.864 34.078 1.00 24.77 232 PRO A C 1
ATOM 1846 O O . PRO A 1 232 ? -21.019 -2.499 33.053 1.00 24.77 232 PRO A O 1
ATOM 1849 N N . THR A 1 233 ? -20.322 -1.556 34.965 1.00 30.33 233 THR A N 1
ATOM 1850 C CA . THR A 1 233 ? -19.055 -2.260 35.109 1.00 30.33 233 THR A CA 1
ATOM 1851 C C . THR A 1 233 ? -19.360 -3.734 35.370 1.00 30.33 233 THR A C 1
ATOM 1853 O O . THR A 1 233 ? -19.871 -4.077 36.433 1.00 30.33 233 THR A O 1
ATOM 1856 N N . CYS A 1 234 ? -19.074 -4.619 34.419 1.00 22.88 234 CYS A N 1
ATOM 1857 C CA . CYS A 1 234 ? -19.008 -6.054 34.681 1.00 22.88 234 CYS A CA 1
ATOM 1858 C C . CYS A 1 234 ? -18.197 -6.739 33.573 1.00 22.88 234 CYS A C 1
ATOM 1860 O O . CYS A 1 234 ? -18.400 -6.455 32.402 1.00 22.88 234 CYS A O 1
ATOM 1862 N N . CYS A 1 235 ? -17.262 -7.643 33.828 1.00 25.02 235 CYS A N 1
ATOM 1863 C CA . CYS A 1 235 ? -16.707 -8.133 35.075 1.00 25.02 235 CYS A CA 1
ATOM 1864 C C . CYS A 1 235 ? -15.363 -8.786 34.716 1.00 25.02 235 CYS A C 1
ATOM 1866 O O . CYS A 1 235 ? -15.331 -9.761 33.972 1.00 25.02 235 CYS A O 1
ATOM 1868 N N . VAL A 1 236 ? -14.267 -8.277 35.279 1.00 27.09 236 VAL A N 1
ATOM 1869 C CA . VAL A 1 236 ? -13.058 -9.068 35.526 1.00 27.09 236 VAL A CA 1
ATOM 1870 C C . VAL A 1 236 ? -13.232 -9.626 36.940 1.00 27.09 236 VAL A C 1
ATOM 1872 O O . VAL A 1 236 ? -12.944 -8.949 37.918 1.00 27.09 236 VAL A O 1
ATOM 1875 N N . HIS A 1 237 ? -13.803 -10.822 37.059 1.00 25.72 237 HIS A N 1
ATOM 1876 C CA . HIS A 1 237 ? -13.663 -11.682 38.239 1.00 25.72 237 HIS A CA 1
ATOM 1877 C C . HIS A 1 237 ? -12.868 -12.892 37.739 1.00 25.72 237 HIS A C 1
ATOM 1879 O O . HIS A 1 237 ? -13.179 -13.434 36.687 1.00 25.72 237 HIS A O 1
ATOM 1885 N N . GLY A 1 238 ? -11.781 -13.328 38.353 1.00 25.67 238 GLY A N 1
ATOM 1886 C CA . GLY A 1 238 ? -11.513 -13.389 39.780 1.00 25.67 238 GLY A CA 1
ATOM 1887 C C . GLY A 1 238 ? -11.039 -14.817 40.008 1.00 25.67 238 GLY A C 1
ATOM 1888 O O . GLY A 1 238 ? -11.843 -15.738 40.095 1.00 25.67 238 GLY A O 1
ATOM 1889 N N . PHE A 1 239 ? -9.722 -15.006 39.979 1.00 27.36 239 PHE A N 1
ATOM 1890 C CA . PHE A 1 239 ? -9.069 -16.282 40.244 1.00 27.36 239 PHE A CA 1
ATOM 1891 C C . PHE A 1 239 ? -9.299 -16.612 41.727 1.00 27.36 239 PHE A C 1
ATOM 1893 O O . PHE A 1 239 ? -8.729 -15.955 42.594 1.00 27.36 239 PHE A O 1
ATOM 1900 N N . SER A 1 240 ? -10.154 -17.590 42.021 1.00 27.97 240 SER A N 1
ATOM 1901 C CA . SER A 1 240 ? -10.289 -18.162 43.362 1.00 27.97 240 SER A CA 1
ATOM 1902 C C . SER A 1 240 ? -9.684 -19.561 43.340 1.00 27.97 240 SER A C 1
ATOM 1904 O O . SER A 1 240 ? -10.144 -20.430 42.600 1.00 27.97 240 SER A O 1
ATOM 1906 N N . ARG A 1 241 ? -8.620 -19.767 44.120 1.00 30.38 241 ARG A N 1
ATOM 1907 C CA . ARG A 1 241 ? -8.187 -21.096 44.557 1.00 30.38 241 ARG A CA 1
ATOM 1908 C C . ARG A 1 241 ? -8.456 -21.182 46.051 1.00 30.38 241 ARG A C 1
ATOM 1910 O O . ARG A 1 241 ? -7.930 -20.390 46.828 1.00 30.38 241 ARG A O 1
ATOM 1917 N N . GLU A 1 242 ? -9.314 -22.132 46.381 1.00 30.27 242 GLU A N 1
ATOM 1918 C CA . GLU A 1 242 ? -9.765 -22.505 47.712 1.00 30.27 242 GLU A CA 1
ATOM 1919 C C . GLU A 1 242 ? -8.611 -23.000 48.594 1.00 30.27 242 GLU A C 1
ATOM 1921 O O . GLU A 1 242 ? -7.712 -23.715 48.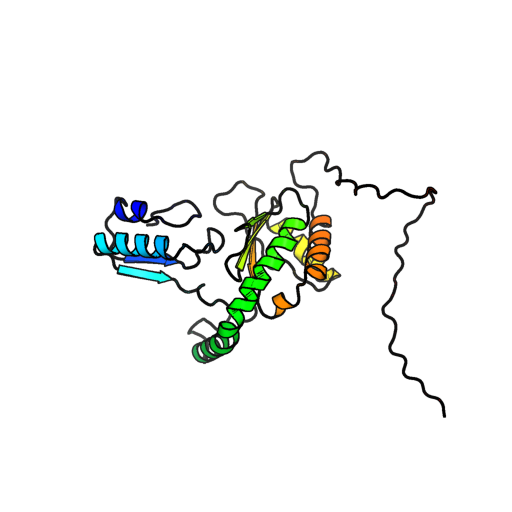147 1.00 30.27 242 GLU A O 1
ATOM 1926 N N . SER A 1 243 ? -8.692 -22.649 49.874 1.00 32.00 243 SER A N 1
ATOM 1927 C CA . SER A 1 243 ? -8.052 -23.326 50.996 1.00 32.00 243 SER A CA 1
ATOM 1928 C C . SER A 1 243 ? -9.150 -23.911 51.889 1.00 32.00 243 SER A C 1
ATOM 1930 O O . SER A 1 243 ? -10.157 -23.254 52.149 1.00 32.00 243 SER A O 1
ATOM 1932 N N . GLY A 1 244 ? -8.958 -25.140 52.373 1.00 28.86 244 GLY A N 1
ATOM 1933 C CA . GLY A 1 244 ? -9.829 -25.739 53.385 1.00 28.86 244 GLY A CA 1
ATOM 1934 C C . GLY A 1 244 ? -9.537 -27.219 53.623 1.00 28.86 244 GLY A C 1
ATOM 1935 O O . GLY A 1 244 ? -9.929 -28.054 52.812 1.00 28.86 244 GLY A O 1
ATOM 1936 N N . GLY A 1 245 ? -8.869 -27.515 54.742 1.00 33.94 245 GLY A N 1
ATOM 1937 C CA . GLY A 1 245 ? -8.552 -28.854 55.244 1.00 33.94 245 GLY A CA 1
ATOM 1938 C C . GLY A 1 245 ? -7.361 -28.828 56.182 1.00 33.94 245 GLY A C 1
ATOM 1939 O O . GLY A 1 245 ? -6.238 -28.999 55.667 1.00 33.94 245 GLY A O 1
#

Nearest PDB structures (foldseek):
  3pj0-assembly1_A  TM=7.176E-01  e=7.641E-08  Listeria monocytogenes
  8pum-assembly1_A  TM=6.401E-01  e=1.018E-03  Mus musculus
  7jzh-assembly1_E  TM=5.468E-01  e=4.436E-02  Escherichia coli
  7qx8-assembly1_C  TM=5.871E-01  e=3.735E-01  Arabidopsis thaliana
  7a67-assembly1_A  TM=4.016E-01  e=2.928E-01  Pyrococcus abyssi GE5

InterPro domains:
  IPR015422 Pyridoxal phosphate-dependent transferase, small domain [G3DSA:3.90.1150.10] (94-198)
  IPR015424 Pyridoxal phosphate-dependent transferase [SSF53383] (6-136)

Solvent-accessible surface area (backbone atoms only — not comparable to full-atom values): 14976 Å² total; per-residue (Å²): 139,69,98,62,94,61,70,61,86,83,54,31,64,57,57,62,66,49,88,70,91,63,64,65,47,77,44,57,40,46,33,65,82,49,20,29,58,71,73,53,72,68,56,49,51,43,34,54,48,29,34,48,79,62,73,20,47,80,43,72,46,51,82,54,67,74,69,76,68,86,89,54,95,67,41,83,44,88,88,36,92,63,18,66,62,56,47,49,55,48,44,72,65,46,61,83,44,45,66,59,23,22,60,46,21,33,54,46,34,48,30,56,49,64,42,71,55,99,55,54,41,43,29,43,73,67,29,82,28,30,36,30,29,40,35,36,65,38,47,29,67,64,55,44,54,45,35,51,54,46,22,71,75,69,72,49,74,90,63,92,59,58,35,68,39,82,99,53,67,88,48,30,15,34,30,76,48,72,35,33,83,78,46,71,74,50,41,65,86,50,41,30,58,52,42,36,52,53,59,69,63,50,73,83,53,92,89,61,89,76,81,73,73,81,76,74,85,82,77,90,82,86,90,79,92,79,84,83,86,76,80,79,88,78,78,95,76,79,92,81,82,89,83,89,134

Mean predicted aligned error: 13.59 Å

Secondary structure (DSSP, 8-state):
--S--SSSPPPHHHHHH-SS--SEEEEESS-TTTTSPPPPHHHHHHHHHHHHHTT-EEEEE-TTTT---GGGTTTTSTTSTTHHHHHHHHHHHHGGGHHHHHHHHHHHHHHHHHT--TT-EEESSS-SSSEEEEEESS-HHHHHHHHHHHHHHHS--S-S--EEPTTS-TT-EEEEEE--GGGGG--HHHHHHHHHHHHHTSPPPTT-S--------------------PPP-------------

Foldseek 3Di:
DDLDPDLDDDFLVSLLVVPDQDAEDEAEQQDPSLWRDHDDPVRVVSNVVSCVVRNHHYHYPCPPVQDDDDPPVPLCPPPDPCSVVVVVVRSVVFVVCFVVLLVLCQQLLVLLVPLDDPAWAWRVSGRRGQKGKIKGQADFVLLCVLQVVLCVVVVDRPFDGKDARPPDDPSMIMGMDGGGPVNSVCGSVNSNVSSNVSSVSHDDRPPDDDDPDPDDDDDDDDDDDDDDDPDDDDDDDDDDDDDDD

pLDDT: mean 70.77, std 22.15, range [21.83, 95.94]

Sequence (245 aa):
MHPTSEPRLLDADEVRHFEEPFGTLMLELPPREPGFVLPTWKELTAVVEAARERDAGVHFDGTRLWERPRTWGVLLSPAVPGGVERALLGLERELPRLPEYVAHAEVVGKALGAAGVPWFRVNPEVPHTHRFQVWLSYDADVLADVAVRLAEETRVTLFHRWFPAPKRPPGLSVTEVAVAAEGLEWTERISTPVAFTWCSSLPTPPGINSCRVAEQPESHLCPERRRTLHWPTCCVHGFSRESGG